Protein AF-A0A368YGD4-F1 (afdb_monomer)

Mean predicted aligned error: 17.07 Å

Secondary structure (DSSP, 8-state):
-----SSTTTSTTSSS--------------------------GGGG-SSHHHHHHHHHHTTSS-HHHHHHHHHHHTTTB-SSSSS-B-HHHHHHHHHHHHTTSS-HHHHHHHHHHHHHHHHTT--HHHHHHHHHT--S-TTHHHHHHHHHHHHHHHHTT-TTSHHHHHHHHHHHHHHHHHS---HHHHHHHHHHHHHHHHHHHHHHHHHHHHHTTSS-----------------------------------------

Sequence (258 aa):
MKKKLSFLLIIGLTIFLIAGGMVSAQSADEGLNEVITAEDGEESDRFENLTAYLDFLESEKELDSLDRIVLEKKLADYYGEDEEGGLEFTTITSVIDRYITDEIDLGQSFFILNNLNEAVLNGFNEKNMVDTLNNFHSDENSGQLFFQTALEMRKLSRVDKDAEFSEKFSNEISSLLEKNGKLEISELKKMASTYRKEARDKEREVNKINNNHGFEKNNNDNNGVKPNKGNNDKSNDKKNKDRGKSNHSSGKAKGKNK

pLDDT: mean 71.9, std 24.75, range [23.81, 98.25]

Radius of gyration: 31.96 Å; Cα contacts (8 Å, |Δi|>4): 167; chains: 1; bounding box: 91×100×60 Å

Structure (mmCIF, N/CA/C/O backbone):
data_AF-A0A368YGD4-F1
#
_entry.id   AF-A0A368YGD4-F1
#
loop_
_atom_site.group_PDB
_atom_site.id
_atom_site.type_symbol
_atom_site.label_atom_id
_atom_site.label_alt_id
_atom_site.label_comp_id
_atom_site.label_asym_id
_atom_site.label_entity_id
_atom_site.label_seq_id
_atom_site.pdbx_PDB_ins_code
_atom_site.Cartn_x
_atom_site.Cartn_y
_atom_site.Cartn_z
_atom_site.occupancy
_atom_site.B_iso_or_equiv
_atom_site.auth_seq_id
_atom_site.auth_comp_id
_atom_site.auth_asym_id
_atom_site.auth_atom_id
_atom_site.pdbx_PDB_model_num
ATOM 1 N N . MET A 1 1 ? -37.141 -3.806 23.440 1.00 35.28 1 MET A N 1
ATOM 2 C CA . MET A 1 1 ? -37.519 -2.382 23.571 1.00 35.28 1 MET A CA 1
ATOM 3 C C . MET A 1 1 ? -36.292 -1.537 23.263 1.00 35.28 1 MET A C 1
ATOM 5 O O . MET A 1 1 ? -35.277 -1.795 23.880 1.00 35.28 1 MET A O 1
ATOM 9 N N . LYS A 1 2 ? -36.413 -0.614 22.292 1.00 43.62 2 LYS A N 1
ATOM 10 C CA . LYS A 1 2 ? -35.788 0.728 22.196 1.00 43.62 2 LYS A CA 1
ATOM 11 C C . LYS A 1 2 ? -34.312 0.802 22.659 1.00 43.62 2 LYS A C 1
ATOM 13 O O . LYS A 1 2 ? -34.056 0.728 23.850 1.00 43.62 2 LYS A O 1
ATOM 18 N N . LYS A 1 3 ? -33.313 1.017 21.796 1.00 42.50 3 LYS A N 1
ATOM 19 C CA . LYS A 1 3 ? -33.088 2.256 21.028 1.00 42.50 3 LYS A CA 1
ATOM 20 C C . LYS A 1 3 ? -32.150 1.972 19.830 1.00 42.50 3 LYS A C 1
ATOM 22 O O . LYS A 1 3 ? -30.956 1.800 20.017 1.00 42.50 3 LYS A O 1
ATOM 27 N N . LYS A 1 4 ? -32.695 1.934 18.608 1.00 53.22 4 LYS A N 1
ATOM 28 C CA . LYS A 1 4 ? -31.956 2.072 17.334 1.00 53.22 4 LYS A CA 1
ATOM 29 C C . LYS A 1 4 ? -32.422 3.356 16.646 1.00 53.22 4 LYS A C 1
ATOM 31 O O . LYS A 1 4 ? -33.089 3.313 15.619 1.00 53.22 4 LYS A O 1
ATOM 36 N N . LEU A 1 5 ? -32.202 4.490 17.302 1.00 49.06 5 LEU A N 1
ATOM 37 C CA . LEU A 1 5 ? -32.662 5.790 16.820 1.00 49.06 5 LEU A CA 1
ATOM 38 C C . LEU A 1 5 ? -31.726 6.868 17.380 1.00 49.06 5 LEU A C 1
ATOM 40 O O . LEU A 1 5 ? -31.995 7.364 18.466 1.00 49.06 5 LEU A O 1
ATOM 44 N N . SER A 1 6 ? -30.602 7.155 16.706 1.00 51.69 6 SER A N 1
ATOM 45 C CA . SER A 1 6 ? -29.871 8.420 16.939 1.00 51.69 6 SER A CA 1
ATOM 46 C C . SER A 1 6 ? -28.748 8.795 15.955 1.00 51.69 6 SER A C 1
ATOM 48 O O . SER A 1 6 ? -28.104 9.799 16.211 1.00 51.69 6 SER A O 1
ATOM 50 N N . PHE A 1 7 ? -28.487 8.080 14.852 1.00 49.09 7 PHE A N 1
ATOM 51 C CA . PHE A 1 7 ? -27.479 8.555 13.873 1.00 49.09 7 PHE A CA 1
ATOM 52 C C . PHE A 1 7 ? -28.086 9.161 12.600 1.00 49.09 7 PHE A C 1
ATOM 54 O O . PHE A 1 7 ? -27.554 10.114 12.048 1.00 49.09 7 PHE A O 1
ATOM 61 N N . LEU A 1 8 ? -29.293 8.739 12.212 1.00 43.50 8 LEU A N 1
ATOM 62 C CA . LEU A 1 8 ? -30.014 9.321 11.069 1.00 43.50 8 LEU A CA 1
ATOM 63 C C . LEU A 1 8 ? -30.742 10.643 11.393 1.00 43.50 8 LEU A C 1
ATOM 65 O O . LEU A 1 8 ? -31.246 11.304 10.493 1.00 43.50 8 LEU A O 1
ATOM 69 N N . LEU A 1 9 ? -30.790 11.047 12.670 1.00 40.44 9 LEU A N 1
ATOM 70 C CA . LEU A 1 9 ? -31.450 12.284 13.114 1.00 40.44 9 LEU A CA 1
ATOM 71 C C . LEU A 1 9 ? -30.469 13.454 13.322 1.00 40.44 9 LEU A C 1
ATOM 73 O O . LEU A 1 9 ? -30.913 14.591 13.415 1.00 40.44 9 LEU A O 1
ATOM 77 N N . ILE A 1 10 ? -29.157 13.188 13.337 1.00 49.22 10 ILE A N 1
ATOM 78 C CA . ILE A 1 10 ? -28.111 14.226 13.404 1.00 49.22 10 ILE A CA 1
ATOM 79 C C . ILE A 1 10 ? -27.729 14.703 11.991 1.00 49.22 10 ILE A C 1
ATOM 81 O O . ILE A 1 10 ? -27.456 15.879 11.798 1.00 49.22 10 ILE A O 1
ATOM 85 N N . ILE A 1 11 ? -27.845 13.837 10.977 1.00 47.94 11 ILE A N 1
ATOM 86 C CA . ILE A 1 11 ? -27.627 14.198 9.561 1.00 47.94 11 ILE A CA 1
ATOM 87 C C . ILE A 1 11 ? -28.912 14.754 8.905 1.00 47.94 11 ILE A C 1
ATOM 89 O O . ILE A 1 11 ? -28.861 15.501 7.934 1.00 47.94 11 ILE A O 1
ATOM 93 N N . GLY A 1 12 ? -30.092 14.444 9.457 1.00 42.25 12 GLY A N 1
ATOM 94 C CA . GLY A 1 12 ? -31.389 14.890 8.926 1.00 42.25 12 GLY A CA 1
ATOM 95 C C . GLY A 1 12 ? -31.888 16.258 9.417 1.00 42.25 12 GLY A C 1
ATOM 96 O O . GLY A 1 12 ? -32.937 16.704 8.954 1.00 42.25 12 GLY A O 1
ATOM 97 N N . LEU A 1 13 ? -31.185 16.924 10.344 1.00 38.88 13 LEU A N 1
ATOM 98 C CA . LEU A 1 13 ? -31.609 18.201 10.948 1.00 38.88 13 LEU A CA 1
ATOM 99 C C . LEU A 1 13 ? -30.739 19.406 10.527 1.00 38.88 13 LEU A C 1
ATOM 101 O O . LEU A 1 13 ? -30.722 20.424 11.211 1.00 38.88 13 LEU A O 1
ATOM 105 N N . THR A 1 14 ? -30.043 19.308 9.392 1.00 44.78 14 THR A N 1
ATOM 106 C CA . THR A 1 14 ? -29.223 20.3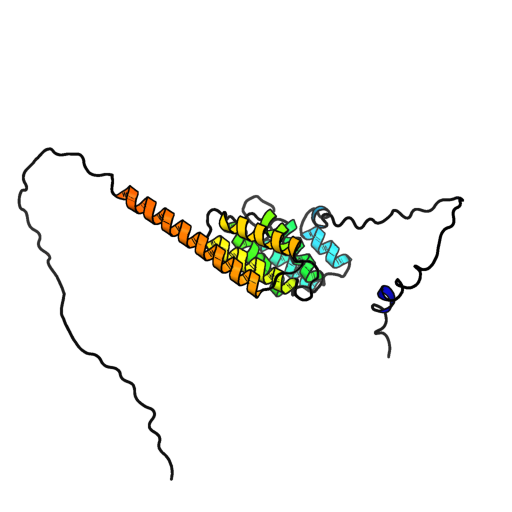84 8.794 1.00 44.78 14 THR A CA 1
ATOM 107 C C . THR A 1 14 ? -29.605 20.693 7.341 1.00 44.78 14 THR A C 1
ATOM 109 O O . THR A 1 14 ? -28.803 21.219 6.580 1.00 44.78 14 THR A O 1
ATOM 112 N N . ILE A 1 15 ? -30.855 20.423 6.934 1.00 46.66 15 ILE A N 1
ATOM 113 C CA . ILE A 1 15 ? -31.377 20.836 5.609 1.00 46.66 15 ILE A CA 1
ATOM 114 C C . ILE A 1 15 ? -32.729 21.559 5.727 1.00 46.66 15 ILE A C 1
ATOM 116 O O . ILE A 1 15 ? -33.602 21.447 4.874 1.00 46.66 15 ILE A O 1
ATOM 120 N N . PHE A 1 16 ? -32.935 22.336 6.789 1.00 39.91 16 PHE A N 1
ATOM 121 C CA . PHE A 1 16 ? -34.095 23.229 6.863 1.00 39.91 16 PHE A CA 1
ATOM 122 C C . PHE A 1 16 ? -33.715 24.563 7.500 1.00 39.91 16 PHE A C 1
ATOM 124 O O . PHE A 1 16 ? -33.994 24.780 8.670 1.00 39.91 16 PHE A O 1
ATOM 131 N N . LEU A 1 17 ? -33.047 25.427 6.723 1.00 39.28 17 LEU A N 1
ATOM 132 C CA . LEU A 1 17 ? -33.170 26.899 6.742 1.00 39.28 17 LEU A CA 1
ATOM 133 C C . LEU A 1 17 ? -32.075 27.546 5.875 1.00 39.28 17 LEU A C 1
ATOM 135 O O . LEU A 1 17 ? -31.167 28.199 6.371 1.00 39.28 17 LEU A O 1
ATOM 139 N N . ILE A 1 18 ? -32.187 27.414 4.552 1.00 43.38 18 ILE A N 1
ATOM 140 C CA . ILE A 1 18 ? -31.656 28.441 3.644 1.00 43.38 18 ILE A CA 1
ATOM 141 C C . ILE A 1 18 ? -32.793 28.830 2.702 1.00 43.38 18 ILE A C 1
ATOM 143 O O . ILE A 1 18 ? -32.891 28.387 1.562 1.00 43.38 18 ILE A O 1
ATOM 147 N N . ALA A 1 19 ? -33.708 29.635 3.235 1.00 36.88 19 ALA A N 1
ATOM 148 C CA . ALA A 1 19 ? -34.650 30.418 2.452 1.00 36.88 19 ALA A CA 1
ATOM 149 C C . ALA A 1 19 ? -34.811 31.788 3.127 1.00 36.88 19 ALA A C 1
ATOM 151 O O . ALA A 1 19 ? -35.329 31.870 4.236 1.00 36.88 19 ALA A O 1
ATOM 152 N N . GLY A 1 20 ? -34.375 32.840 2.425 1.00 31.72 20 GLY A N 1
ATOM 153 C CA . GLY A 1 20 ? -34.462 34.249 2.833 1.00 31.72 20 GLY A CA 1
ATOM 154 C C . GLY A 1 20 ? -33.334 34.629 3.792 1.00 31.72 20 GLY A C 1
ATOM 155 O O . GLY A 1 20 ? -33.160 34.009 4.823 1.00 31.72 20 GLY A O 1
ATOM 156 N N . GLY A 1 21 ? -32.474 35.597 3.510 1.00 31.02 21 GLY A N 1
ATOM 157 C CA . GLY A 1 21 ? -32.762 36.917 2.971 1.00 31.02 21 GLY A CA 1
ATOM 158 C C . GLY A 1 21 ? -32.044 37.906 3.896 1.00 31.02 21 GLY A C 1
ATOM 159 O O . GLY A 1 21 ? -31.979 37.684 5.098 1.00 31.02 21 GLY A O 1
ATOM 160 N N . MET A 1 22 ? -31.437 38.933 3.308 1.00 36.72 22 MET A N 1
ATOM 161 C CA . MET A 1 22 ? -30.714 40.033 3.958 1.00 36.72 22 MET A CA 1
ATOM 162 C C . MET A 1 22 ? -31.260 40.450 5.337 1.00 36.72 22 MET A C 1
ATOM 164 O O . MET A 1 22 ? -32.474 40.543 5.484 1.00 36.72 22 MET A O 1
ATOM 168 N N . VAL A 1 23 ? -30.374 40.836 6.270 1.00 34.53 23 VAL A N 1
ATOM 169 C CA . VAL A 1 23 ? -30.431 42.106 7.036 1.00 34.53 23 VAL A CA 1
ATOM 170 C C . VAL A 1 23 ? -29.268 42.194 8.042 1.00 34.53 23 VAL A C 1
ATOM 172 O O . VAL A 1 23 ? -28.941 41.246 8.747 1.00 34.53 23 VAL A O 1
ATOM 175 N N . SER A 1 24 ? -28.647 43.373 8.064 1.00 36.34 24 SER A N 1
ATOM 176 C CA . SER A 1 24 ? -27.582 43.855 8.947 1.00 36.34 24 SER A CA 1
ATOM 177 C C . SER A 1 24 ? -28.018 44.041 10.410 1.00 36.34 24 SER A C 1
ATOM 179 O O . SER A 1 24 ? -29.159 44.429 10.639 1.00 36.34 24 SER A O 1
ATOM 181 N N . ALA A 1 25 ? -27.073 43.932 11.359 1.00 34.69 25 ALA A N 1
ATOM 182 C CA . ALA A 1 25 ? -26.736 44.940 12.391 1.00 34.69 25 ALA A CA 1
ATOM 183 C C . ALA A 1 25 ? -26.266 44.345 13.741 1.00 34.69 25 ALA A C 1
ATOM 185 O O . ALA A 1 25 ? -26.841 43.407 14.277 1.00 34.69 25 ALA A O 1
ATOM 186 N N . GLN A 1 26 ? -25.203 44.982 14.246 1.00 31.45 26 GLN A N 1
ATOM 187 C CA . GLN A 1 26 ? -24.581 45.002 15.580 1.00 31.45 26 GLN A CA 1
ATOM 188 C C . GLN A 1 26 ? -25.426 44.537 16.786 1.00 31.45 26 GLN A C 1
ATOM 190 O O . GLN A 1 26 ? -26.516 45.057 16.986 1.00 31.45 26 GLN A O 1
ATOM 195 N N . SER A 1 27 ? -24.829 43.751 17.699 1.00 32.09 27 SER A N 1
ATOM 196 C CA . SER A 1 27 ? -24.248 44.268 18.962 1.00 32.09 27 SER A CA 1
ATOM 197 C C . SER A 1 27 ? -23.814 43.156 19.941 1.00 32.09 27 SER A C 1
ATOM 199 O O . SER A 1 27 ? -24.641 42.351 20.347 1.00 32.09 27 SER A O 1
ATOM 201 N N . ALA A 1 28 ? -22.546 43.244 20.363 1.00 29.70 28 ALA A N 1
ATOM 202 C CA . ALA A 1 28 ? -21.989 42.962 21.695 1.00 29.70 28 ALA A CA 1
ATOM 203 C C . ALA A 1 28 ? -22.110 41.556 22.340 1.00 29.70 28 ALA A C 1
ATOM 205 O O . ALA A 1 28 ? -23.133 41.196 22.910 1.00 29.70 28 ALA A O 1
ATOM 206 N N . ASP A 1 29 ? -20.940 40.912 22.406 1.00 27.11 29 ASP A N 1
ATOM 207 C CA . ASP A 1 29 ? -20.238 40.491 23.636 1.00 27.11 29 ASP A CA 1
ATOM 208 C C . ASP A 1 29 ? -20.037 38.983 23.874 1.00 27.11 29 ASP A C 1
ATOM 210 O O . ASP A 1 29 ? -20.814 38.130 23.460 1.00 27.11 29 ASP A O 1
ATOM 214 N N . GLU A 1 30 ? -18.887 38.728 24.484 1.00 31.34 30 GLU A N 1
ATOM 215 C CA . GLU A 1 30 ? -17.937 37.622 24.401 1.00 31.34 30 GLU A CA 1
ATOM 216 C C . GLU A 1 30 ? -18.424 36.184 24.657 1.00 31.34 30 GLU A C 1
ATOM 218 O O . GLU A 1 30 ? -19.168 35.878 25.587 1.00 31.34 30 GLU A O 1
ATOM 223 N N . GLY A 1 31 ? -17.842 35.260 23.889 1.00 23.81 31 GLY A N 1
ATOM 224 C CA . GLY A 1 31 ? -17.811 33.833 24.192 1.00 23.81 31 GLY A CA 1
ATOM 225 C C . GLY A 1 31 ? -17.194 33.060 23.035 1.00 23.81 31 GLY A C 1
ATOM 226 O O . GLY A 1 31 ? -17.823 32.930 21.991 1.00 23.81 31 GLY A O 1
ATOM 227 N N . LEU A 1 32 ? -15.952 32.599 23.214 1.00 32.75 32 LEU A N 1
ATOM 228 C CA . LEU A 1 32 ? -15.208 31.763 22.273 1.00 32.75 32 LEU A CA 1
ATOM 229 C C . LEU A 1 32 ? -16.109 30.734 21.572 1.00 32.75 32 LEU A C 1
ATOM 231 O O . LEU A 1 32 ? -16.664 29.848 22.213 1.00 32.75 32 LEU A O 1
ATOM 235 N N . ASN A 1 33 ? -16.165 30.810 20.249 1.00 25.44 33 ASN A N 1
ATOM 236 C CA . ASN A 1 33 ? -16.239 29.62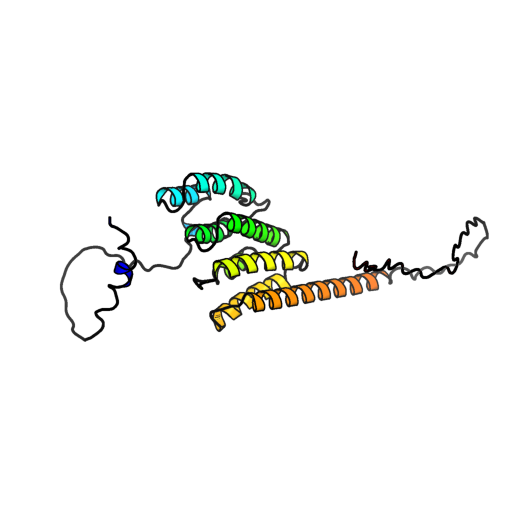8 19.406 1.00 25.44 33 ASN A CA 1
ATOM 237 C C . ASN A 1 33 ? -15.345 29.917 18.213 1.00 25.44 33 ASN A C 1
ATOM 239 O O . ASN A 1 33 ? -15.751 30.485 17.199 1.00 25.44 33 ASN A O 1
ATOM 243 N N . GLU A 1 34 ? -14.075 29.607 18.449 1.00 25.88 34 GLU A N 1
ATOM 244 C CA . GLU A 1 34 ? -13.096 29.324 17.424 1.00 25.88 34 GLU A CA 1
ATOM 245 C C . GLU A 1 34 ? -13.777 28.480 16.350 1.00 25.88 34 GLU A C 1
ATOM 247 O O . GLU A 1 34 ? -14.383 27.439 16.614 1.00 25.88 34 GLU A O 1
ATOM 252 N N . VAL A 1 35 ? -13.771 29.032 15.145 1.00 25.75 35 VAL A N 1
ATOM 253 C CA . VAL A 1 35 ? -14.113 28.321 13.930 1.00 25.75 35 VAL A CA 1
ATOM 254 C C . VAL A 1 35 ? -13.201 27.103 13.919 1.00 25.75 35 VAL A C 1
ATOM 256 O O . VAL A 1 35 ? -12.013 27.242 13.655 1.00 25.75 35 VAL A O 1
ATOM 259 N N . ILE A 1 36 ? -13.736 25.922 14.237 1.00 29.11 36 ILE A N 1
ATOM 260 C CA . ILE A 1 36 ? -13.096 24.664 13.864 1.00 29.11 36 ILE A CA 1
ATOM 261 C C . ILE A 1 36 ? -13.233 24.613 12.346 1.00 29.11 36 ILE A C 1
ATOM 263 O O . ILE A 1 36 ? -14.166 24.039 11.783 1.00 29.11 36 ILE A O 1
ATOM 267 N N . THR A 1 37 ? -12.336 25.323 11.672 1.00 26.11 37 THR A N 1
ATOM 268 C CA . THR A 1 37 ? -11.796 24.867 10.408 1.00 26.11 37 THR A CA 1
ATOM 269 C C . THR A 1 37 ? -11.311 23.459 10.698 1.00 26.11 37 THR A C 1
ATOM 271 O O . THR A 1 37 ? -10.318 23.272 11.392 1.00 26.11 37 THR A O 1
ATOM 274 N N . ALA A 1 38 ? -12.078 22.471 10.240 1.00 33.47 38 ALA A N 1
ATOM 275 C CA . ALA A 1 38 ? -11.523 21.174 9.918 1.00 33.47 38 ALA A CA 1
ATOM 276 C C . ALA A 1 38 ? -10.471 21.446 8.836 1.00 33.47 38 ALA A C 1
ATOM 278 O O . ALA A 1 38 ? -10.784 21.520 7.647 1.00 33.47 38 ALA A O 1
ATOM 279 N N . GLU A 1 39 ? -9.260 21.779 9.278 1.00 29.20 39 GLU A N 1
ATOM 280 C CA . GLU A 1 39 ? -8.077 21.655 8.453 1.00 29.20 39 GLU A CA 1
ATOM 281 C C . GLU A 1 39 ? -7.881 20.156 8.256 1.00 29.20 39 GLU A C 1
ATOM 283 O O . GLU A 1 39 ? -7.540 19.422 9.177 1.00 29.20 39 GLU A O 1
ATOM 288 N N . ASP A 1 40 ? -8.192 19.727 7.038 1.00 37.22 40 ASP A N 1
ATOM 289 C CA . ASP A 1 40 ? -7.823 18.462 6.404 1.00 37.22 40 ASP A CA 1
ATOM 290 C C . ASP A 1 40 ? -6.277 18.378 6.306 1.00 37.22 40 ASP A C 1
ATOM 292 O O . ASP A 1 40 ? -5.691 18.429 5.225 1.00 37.22 40 ASP A O 1
ATOM 296 N N . GLY A 1 41 ? -5.595 18.367 7.457 1.00 35.22 41 GLY A N 1
ATOM 297 C CA . GLY A 1 41 ? -4.144 18.493 7.576 1.00 35.22 41 GLY A CA 1
ATOM 298 C C . GLY A 1 41 ? -3.573 17.651 8.716 1.00 35.22 41 GLY A C 1
ATOM 299 O O . GLY A 1 41 ? -3.712 18.002 9.882 1.00 35.22 41 GLY A O 1
ATOM 300 N N . GLU A 1 42 ? -2.915 16.556 8.327 1.00 45.69 42 GLU A N 1
ATOM 301 C CA . GLU A 1 42 ? -1.880 15.807 9.061 1.00 45.69 42 GLU A CA 1
ATOM 302 C C . GLU A 1 42 ? -2.218 15.378 10.503 1.00 45.69 42 GLU A C 1
ATOM 304 O O . GLU A 1 42 ? -1.584 15.771 11.478 1.00 45.69 42 GLU A O 1
ATOM 309 N N . GLU A 1 43 ? -3.170 14.451 10.641 1.00 51.03 43 GLU A N 1
ATOM 310 C CA . GLU A 1 43 ? -3.426 13.738 11.905 1.00 51.03 43 GLU A CA 1
ATOM 311 C C . GLU A 1 43 ? -2.201 12.918 12.384 1.00 51.03 43 GLU A C 1
ATOM 313 O O . GLU A 1 43 ? -2.042 12.667 13.581 1.00 51.03 43 GLU A O 1
ATOM 318 N N . SER A 1 44 ? -1.274 12.586 11.471 1.00 51.91 44 SER A N 1
ATOM 319 C CA . SER A 1 44 ? 0.001 11.920 11.772 1.00 51.91 44 SER A CA 1
ATOM 320 C C . SER A 1 44 ? 0.977 12.773 12.580 1.00 51.91 44 SER A C 1
ATOM 322 O O . SER A 1 44 ? 1.755 12.226 13.354 1.00 51.91 44 SER A O 1
ATOM 324 N N . ASP A 1 45 ? 0.933 14.098 12.456 1.00 59.22 45 ASP A N 1
ATOM 325 C CA . ASP A 1 45 ? 1.905 14.989 13.107 1.00 59.22 45 ASP A CA 1
ATOM 326 C C . ASP A 1 45 ? 1.567 15.240 14.583 1.00 59.22 45 ASP A C 1
ATOM 328 O O . ASP A 1 45 ? 2.349 15.816 15.345 1.00 59.22 45 ASP A O 1
ATOM 332 N N . ARG A 1 46 ? 0.390 14.776 15.016 1.00 69.25 46 ARG A N 1
ATOM 333 C CA . ARG A 1 46 ? -0.108 14.922 16.384 1.00 69.25 46 ARG A CA 1
ATOM 334 C C . ARG A 1 46 ? 0.539 13.945 17.370 1.00 69.25 46 ARG A C 1
ATOM 336 O O . ARG A 1 46 ? 0.486 14.194 18.577 1.00 69.25 46 ARG A O 1
ATOM 343 N N . PHE A 1 47 ? 1.129 12.849 16.893 1.00 81.44 47 PHE A N 1
ATOM 344 C CA . PHE A 1 47 ? 1.650 11.777 17.742 1.00 81.44 47 PHE A CA 1
ATOM 345 C C . PHE A 1 47 ? 3.149 11.573 17.533 1.00 81.44 47 PHE A C 1
ATOM 347 O O . PHE A 1 47 ? 3.625 11.457 16.413 1.00 81.44 47 PHE A O 1
ATOM 354 N N . GLU A 1 48 ? 3.895 11.491 18.637 1.00 76.19 48 GLU A N 1
ATOM 355 C CA . GLU A 1 48 ? 5.356 11.329 18.602 1.00 76.19 48 GLU A CA 1
ATOM 356 C C . GLU A 1 48 ? 5.795 9.921 18.174 1.00 7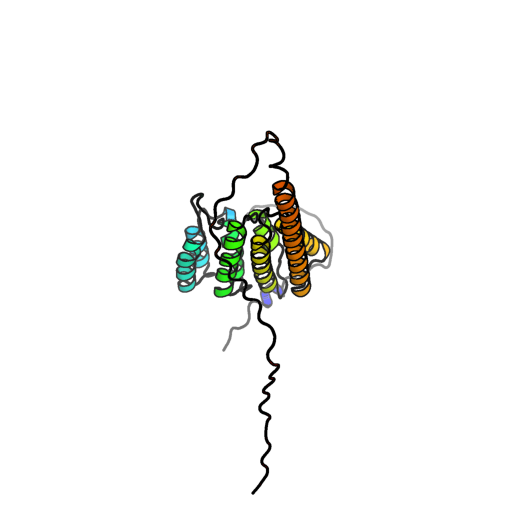6.19 48 GLU A C 1
ATOM 358 O O . GLU A 1 48 ? 6.917 9.740 17.711 1.00 76.19 48 GLU A O 1
ATOM 363 N N . ASN A 1 49 ? 4.947 8.911 18.388 1.00 83.56 49 ASN A N 1
ATOM 364 C CA . ASN A 1 49 ? 5.234 7.515 18.071 1.00 83.56 49 ASN A CA 1
ATOM 365 C C . ASN A 1 49 ? 3.949 6.676 18.017 1.00 83.56 49 ASN A C 1
ATOM 367 O O . ASN A 1 49 ? 2.867 7.101 18.439 1.00 83.56 49 ASN A O 1
ATOM 371 N N . LEU A 1 50 ? 4.107 5.433 17.561 1.00 86.19 50 LEU A N 1
ATOM 372 C CA . LEU A 1 50 ? 3.026 4.465 17.433 1.00 86.19 50 LEU A CA 1
ATOM 373 C C . LEU A 1 50 ? 2.292 4.172 18.747 1.00 86.19 50 LEU A C 1
ATOM 375 O O . LEU A 1 50 ? 1.068 4.057 18.745 1.00 86.19 50 LEU A O 1
ATOM 379 N N . THR A 1 51 ? 3.007 4.066 19.866 1.00 88.12 51 THR A N 1
ATOM 380 C CA . THR A 1 51 ? 2.391 3.777 21.168 1.00 88.12 51 THR A CA 1
ATOM 381 C C . THR A 1 51 ? 1.429 4.890 21.576 1.00 88.12 51 THR A C 1
ATOM 383 O O . THR A 1 51 ? 0.296 4.604 21.956 1.00 88.12 51 THR A O 1
ATOM 386 N N . ALA A 1 52 ? 1.841 6.153 21.432 1.00 89.62 52 ALA A N 1
ATOM 387 C CA . ALA A 1 52 ? 1.004 7.309 21.753 1.00 89.62 52 ALA A CA 1
ATOM 388 C C . ALA A 1 52 ? -0.272 7.363 20.895 1.00 89.62 52 ALA A C 1
ATOM 390 O O . ALA A 1 52 ? -1.346 7.682 21.404 1.00 89.62 52 ALA A O 1
ATOM 391 N N . TYR A 1 53 ? -0.164 7.010 19.614 1.00 91.00 53 TYR A N 1
ATOM 392 C CA . TYR A 1 53 ? -1.306 6.932 18.704 1.00 91.00 53 TYR A CA 1
ATOM 393 C C . TYR A 1 53 ? -2.273 5.797 19.072 1.00 91.00 53 TYR A C 1
ATOM 395 O O . TYR A 1 53 ? -3.476 6.025 19.180 1.00 91.00 53 TYR A O 1
ATOM 403 N N . LEU A 1 54 ? -1.771 4.591 19.360 1.00 91.88 54 LEU A N 1
ATOM 404 C CA . LEU A 1 54 ? -2.627 3.473 19.778 1.00 91.88 54 LEU A CA 1
ATOM 405 C C . LEU A 1 54 ? -3.307 3.727 21.135 1.00 91.88 54 LEU A C 1
ATOM 407 O O . LEU A 1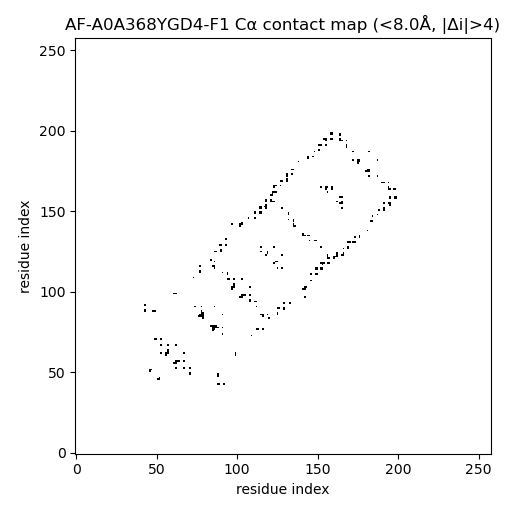 54 ? -4.463 3.346 21.319 1.00 91.88 54 LEU A O 1
ATOM 411 N N . ASP A 1 55 ? -2.618 4.384 22.073 1.00 91.69 55 ASP A N 1
ATOM 412 C CA . ASP A 1 55 ? -3.192 4.785 23.364 1.00 91.69 55 ASP A CA 1
ATOM 413 C C . ASP A 1 55 ? -4.319 5.814 23.182 1.00 91.69 55 ASP A C 1
ATOM 415 O O . ASP A 1 55 ? -5.359 5.724 23.840 1.00 91.69 55 ASP A O 1
ATOM 419 N N . PHE A 1 56 ? -4.138 6.770 22.265 1.00 92.00 56 PHE A N 1
ATOM 420 C CA . PHE A 1 56 ? -5.179 7.727 21.896 1.00 92.00 56 PHE A CA 1
ATOM 421 C C . PHE A 1 56 ? -6.425 7.020 21.348 1.00 92.00 56 PHE A C 1
ATOM 423 O O . PHE A 1 56 ? -7.514 7.235 21.888 1.00 92.00 56 PHE A O 1
ATOM 430 N N . LEU A 1 57 ? -6.264 6.122 20.371 1.00 91.75 57 LEU A N 1
ATOM 431 C CA . LEU A 1 57 ? -7.383 5.384 19.775 1.00 91.75 57 LEU A CA 1
ATOM 432 C C . LEU A 1 57 ? -8.138 4.522 20.804 1.00 91.75 57 LEU A C 1
ATOM 434 O O . LEU A 1 57 ? -9.371 4.452 20.784 1.00 91.75 57 LEU A O 1
ATOM 438 N N . GLU A 1 58 ? -7.424 3.885 21.740 1.00 90.75 58 GLU A N 1
ATOM 439 C CA . GLU A 1 58 ? -8.059 3.136 22.834 1.00 90.75 58 GLU A CA 1
ATOM 440 C C . GLU A 1 58 ? -8.835 4.074 23.779 1.00 90.75 58 GLU A C 1
ATOM 442 O O . GLU A 1 58 ? -9.949 3.753 24.208 1.00 90.75 58 GLU A O 1
ATOM 447 N N . SER A 1 59 ? -8.282 5.252 24.093 1.00 91.12 59 SER A N 1
ATOM 448 C CA . SER A 1 59 ? -8.906 6.224 25.001 1.00 91.12 59 SER A CA 1
ATOM 449 C C . SER A 1 59 ? -10.209 6.819 24.455 1.00 91.12 59 SER A C 1
ATOM 451 O O . SER A 1 59 ? -11.174 6.977 25.212 1.00 91.12 59 SER A O 1
ATOM 453 N N . GLU A 1 60 ? -10.272 7.051 23.142 1.00 90.75 60 GLU A N 1
ATOM 454 C CA . GLU A 1 60 ? -11.474 7.508 22.436 1.00 90.75 60 GLU A CA 1
ATOM 455 C C . GLU A 1 60 ? -12.481 6.368 22.186 1.00 90.75 60 GLU A C 1
ATOM 457 O O . GLU A 1 60 ? -13.617 6.607 21.774 1.00 90.75 60 GLU A O 1
ATOM 462 N N . LYS A 1 61 ? -12.128 5.122 22.548 1.00 82.25 61 LYS A N 1
ATOM 463 C CA . LYS A 1 61 ? -12.924 3.897 22.332 1.00 82.25 61 LYS A CA 1
ATOM 464 C C . LYS A 1 61 ? -13.174 3.585 20.856 1.00 82.25 61 LYS A C 1
ATOM 466 O O . LYS A 1 61 ? -14.173 2.941 20.527 1.00 82.25 61 LYS A O 1
ATOM 471 N N . GLU A 1 62 ? -12.268 4.030 20.000 1.00 87.12 62 GLU A N 1
ATOM 472 C CA . GLU A 1 62 ? -12.258 3.735 18.568 1.00 87.12 62 GLU A CA 1
ATOM 473 C C . GLU A 1 62 ? -11.497 2.437 18.273 1.00 87.12 62 GLU A C 1
ATOM 475 O O . GLU A 1 62 ? -11.773 1.763 17.287 1.00 87.12 62 GLU A O 1
ATOM 480 N N . LEU A 1 63 ? -10.607 2.036 19.186 1.00 91.00 63 LEU A N 1
ATOM 481 C CA . LEU A 1 63 ? -9.863 0.784 19.146 1.00 91.00 63 LEU A CA 1
ATOM 482 C C . LEU A 1 63 ? -10.155 -0.053 20.394 1.00 91.00 63 LEU A C 1
ATOM 484 O O . LEU A 1 63 ? -10.036 0.429 21.523 1.00 91.00 63 LEU A O 1
ATOM 488 N N . ASP A 1 64 ? -10.532 -1.319 20.220 1.00 90.88 64 ASP A N 1
ATOM 489 C CA . ASP A 1 64 ? -10.710 -2.213 21.362 1.00 90.88 64 ASP A CA 1
ATOM 490 C C . ASP A 1 64 ? -9.365 -2.709 21.921 1.00 90.88 64 ASP A C 1
ATOM 492 O O . ASP A 1 64 ? -8.364 -2.806 21.214 1.00 90.88 64 ASP A O 1
ATOM 496 N N . SER A 1 65 ? -9.333 -3.053 23.213 1.00 90.94 65 SER A N 1
ATOM 497 C CA . SER A 1 65 ? -8.088 -3.438 23.890 1.00 90.94 65 SER A CA 1
ATOM 498 C C . SER A 1 65 ? -7.426 -4.699 23.316 1.00 90.94 65 SER A C 1
ATOM 500 O O . SER A 1 65 ? -6.214 -4.864 23.462 1.00 90.94 65 SER A O 1
ATOM 502 N N . LEU A 1 66 ? -8.182 -5.623 22.707 1.00 91.94 66 LEU A N 1
ATOM 503 C CA . LEU A 1 66 ? -7.593 -6.807 22.078 1.00 91.94 66 LEU A CA 1
ATOM 504 C C . LEU A 1 66 ? -6.935 -6.416 20.755 1.00 91.94 66 LEU A C 1
ATOM 506 O O . LEU A 1 66 ? -5.778 -6.781 20.531 1.00 91.94 66 LEU A O 1
ATOM 510 N N . ASP A 1 67 ? -7.642 -5.657 19.925 1.00 92.44 67 ASP A N 1
ATOM 511 C CA . ASP A 1 67 ? -7.136 -5.177 18.645 1.00 92.44 67 ASP A CA 1
ATOM 512 C C . ASP A 1 67 ? -5.944 -4.233 18.853 1.00 92.44 67 ASP A C 1
ATOM 514 O O . ASP A 1 67 ? -4.949 -4.369 18.142 1.00 92.44 67 ASP A O 1
ATOM 518 N N . ARG A 1 68 ? -5.929 -3.420 19.919 1.00 92.50 68 ARG A N 1
ATOM 519 C CA . ARG A 1 68 ? -4.738 -2.674 20.363 1.00 92.50 68 ARG A CA 1
ATOM 520 C C . ARG A 1 68 ? -3.526 -3.576 20.571 1.00 92.50 68 ARG A C 1
ATOM 522 O O . ARG A 1 68 ? -2.481 -3.328 19.978 1.00 92.50 68 ARG A O 1
ATOM 529 N N . ILE A 1 69 ? -3.647 -4.621 21.393 1.00 92.06 69 ILE A N 1
ATOM 530 C CA . ILE A 1 69 ? -2.528 -5.537 21.687 1.00 92.06 69 ILE A CA 1
ATOM 531 C C . ILE A 1 69 ? -2.034 -6.219 20.402 1.00 92.06 69 ILE A C 1
ATOM 533 O O . ILE A 1 69 ? -0.833 -6.448 20.224 1.00 92.06 69 ILE A O 1
ATOM 537 N N . VAL A 1 70 ? -2.957 -6.579 19.506 1.00 92.69 70 VAL A N 1
ATOM 538 C CA . VAL A 1 70 ? -2.620 -7.199 18.220 1.00 92.69 70 VAL A CA 1
ATOM 539 C C . VAL A 1 70 ? -1.885 -6.209 17.318 1.00 92.69 70 VAL A C 1
ATOM 541 O O . VAL A 1 70 ? -0.852 -6.584 16.756 1.00 92.69 70 VAL A O 1
ATOM 544 N N . LEU A 1 71 ? -2.378 -4.974 17.204 1.00 93.75 71 LEU A N 1
ATOM 545 C CA . LEU A 1 71 ? -1.756 -3.898 16.436 1.00 93.75 71 LEU A CA 1
ATOM 546 C C . LEU A 1 71 ? -0.365 -3.577 16.969 1.00 93.75 71 LEU A C 1
ATOM 548 O O . LEU A 1 71 ? 0.587 -3.684 16.210 1.00 93.75 71 LEU A O 1
ATOM 552 N N . GLU A 1 72 ? -0.214 -3.295 18.261 1.00 90.62 72 GLU A N 1
ATOM 553 C CA . GLU A 1 72 ? 1.076 -2.978 18.887 1.00 90.62 72 GLU A CA 1
ATOM 554 C C . GLU A 1 72 ? 2.134 -4.042 18.561 1.00 90.62 72 GLU A C 1
ATOM 556 O O . GLU A 1 72 ? 3.225 -3.741 18.073 1.00 90.62 72 GLU A O 1
ATOM 561 N N . LYS A 1 73 ? 1.779 -5.320 18.728 1.00 89.81 73 LYS A N 1
ATOM 562 C CA . LYS A 1 73 ? 2.690 -6.431 18.444 1.00 89.81 73 LYS A CA 1
ATOM 563 C C . LYS A 1 73 ? 3.033 -6.568 16.961 1.00 89.81 73 LYS A C 1
ATOM 565 O O . LYS A 1 73 ? 4.150 -6.959 16.638 1.00 89.81 73 LYS A O 1
ATOM 570 N N . LYS A 1 74 ? 2.062 -6.367 16.068 1.00 90.81 74 LYS A N 1
ATOM 571 C CA . LYS A 1 74 ? 2.236 -6.578 14.623 1.00 90.81 74 LYS A CA 1
ATOM 572 C C . LYS A 1 74 ? 2.906 -5.403 13.936 1.00 90.81 74 LYS A C 1
ATOM 574 O O . LYS A 1 74 ? 3.682 -5.608 13.014 1.00 90.81 74 LYS A O 1
ATOM 579 N N . LEU A 1 75 ? 2.595 -4.191 14.367 1.00 90.94 75 LEU A N 1
ATOM 580 C CA . LEU A 1 75 ? 3.143 -2.969 13.805 1.00 90.94 75 LEU A CA 1
ATOM 581 C C . LEU A 1 75 ? 4.612 -2.783 14.174 1.00 90.94 75 LEU A C 1
ATOM 583 O O . LEU A 1 75 ? 5.347 -2.239 13.362 1.00 90.94 75 LEU A O 1
ATOM 587 N N . ALA A 1 76 ? 5.070 -3.345 15.295 1.00 84.94 76 ALA A N 1
ATOM 588 C CA . ALA A 1 76 ? 6.495 -3.442 15.610 1.00 84.94 76 ALA A CA 1
ATOM 589 C C . ALA A 1 76 ? 7.322 -4.185 14.534 1.00 84.94 76 ALA A C 1
ATOM 591 O O . ALA A 1 76 ? 8.520 -3.953 14.434 1.00 84.94 76 ALA A O 1
ATOM 592 N N . ASP A 1 77 ? 6.706 -5.055 13.716 1.00 85.19 77 ASP A N 1
ATOM 593 C CA . ASP A 1 77 ? 7.392 -5.725 12.596 1.00 85.19 77 ASP A CA 1
ATOM 594 C C . ASP A 1 77 ? 7.575 -4.800 11.371 1.00 85.19 77 ASP A C 1
ATOM 596 O O . ASP A 1 77 ? 8.341 -5.122 10.461 1.00 85.19 77 ASP A O 1
ATOM 600 N N . TYR A 1 78 ? 6.825 -3.695 11.306 1.00 85.75 78 TYR A N 1
ATOM 601 C CA . TYR A 1 78 ? 6.813 -2.762 10.176 1.00 85.75 78 TYR A CA 1
ATOM 602 C C . TYR A 1 78 ? 7.418 -1.408 10.526 1.00 85.75 78 TYR A C 1
ATOM 604 O O . TYR A 1 78 ? 7.993 -0.777 9.652 1.00 85.75 78 TYR A O 1
ATOM 612 N N . TYR A 1 79 ? 7.267 -0.955 11.764 1.00 82.44 79 TYR A N 1
ATOM 613 C CA . TYR A 1 79 ? 7.697 0.360 12.208 1.00 82.44 79 TYR A CA 1
ATOM 614 C C . TYR A 1 79 ? 9.206 0.371 12.469 1.00 82.44 79 TYR A C 1
ATOM 616 O O . TYR A 1 79 ? 9.687 -0.328 13.361 1.00 82.44 79 TYR A O 1
ATOM 624 N N . GLY A 1 80 ? 9.945 1.149 11.676 1.00 69.56 80 GLY A N 1
ATOM 625 C CA . GLY A 1 80 ? 11.382 1.359 11.851 1.00 69.56 80 GLY A CA 1
ATOM 626 C C . GLY A 1 80 ? 11.650 2.756 12.401 1.00 69.56 80 GLY A C 1
ATOM 627 O O . GLY A 1 80 ? 11.592 3.720 11.647 1.00 69.56 80 GLY A O 1
ATOM 628 N N . GLU A 1 81 ? 11.929 2.878 13.705 1.00 60.38 81 GLU A N 1
ATOM 629 C CA . GLU A 1 81 ? 12.372 4.154 14.307 1.00 60.38 81 GLU A CA 1
ATOM 630 C C . GLU A 1 81 ? 13.814 4.512 13.918 1.00 60.38 81 GLU A C 1
ATOM 632 O O . GLU A 1 81 ? 14.187 5.683 13.901 1.00 60.38 81 GLU A O 1
ATOM 637 N N . ASP A 1 82 ? 14.606 3.502 13.562 1.00 53.06 82 ASP A N 1
ATOM 638 C CA . ASP A 1 82 ? 16.001 3.635 13.172 1.00 53.06 82 ASP A CA 1
ATOM 639 C C . ASP A 1 82 ? 16.134 3.326 11.674 1.00 53.06 82 ASP A C 1
ATOM 641 O O . ASP A 1 82 ? 15.456 2.437 11.165 1.00 53.06 82 ASP A O 1
ATOM 645 N N . GLU A 1 83 ? 17.024 4.037 10.974 1.00 52.66 83 GLU A N 1
ATOM 646 C CA . GLU A 1 83 ? 17.267 4.062 9.512 1.00 52.66 83 GLU A CA 1
ATOM 647 C C . GLU A 1 83 ? 17.496 2.690 8.810 1.00 52.66 83 GLU A C 1
ATOM 649 O O . GLU A 1 83 ? 17.807 2.634 7.619 1.00 52.66 83 GLU A O 1
ATOM 654 N N . GLU A 1 84 ? 17.341 1.567 9.511 1.00 56.12 84 GLU A N 1
ATOM 655 C CA . GLU A 1 84 ? 17.449 0.194 9.018 1.00 56.12 84 GLU A CA 1
ATOM 656 C C . GLU A 1 84 ? 16.083 -0.428 8.678 1.00 56.12 84 GLU A C 1
ATOM 658 O O . GLU A 1 84 ? 15.766 -1.553 9.058 1.00 56.12 84 GLU A O 1
ATOM 663 N N . GLY A 1 85 ? 15.310 0.278 7.856 1.00 62.84 85 GLY A N 1
ATOM 664 C CA . GLY A 1 85 ? 14.179 -0.293 7.131 1.00 62.84 85 GLY A CA 1
ATOM 665 C C . GLY A 1 85 ? 12.890 -0.454 7.939 1.00 62.84 85 GLY A C 1
ATOM 666 O O . GLY A 1 85 ? 12.873 -0.674 9.145 1.00 62.84 85 GLY A O 1
ATOM 667 N N . GLY A 1 86 ? 11.779 -0.346 7.220 1.00 81.31 86 GLY A N 1
ATOM 668 C CA . GLY A 1 86 ? 10.439 -0.303 7.781 1.00 81.31 86 GLY A CA 1
ATOM 669 C C . GLY A 1 86 ? 9.586 0.695 7.013 1.00 81.31 86 GLY A C 1
ATOM 670 O O . GLY A 1 86 ? 10.031 1.258 6.014 1.00 81.31 86 GLY A O 1
ATOM 671 N N . LEU A 1 87 ? 8.358 0.870 7.478 1.00 90.25 87 LEU A N 1
ATOM 672 C CA . LEU A 1 87 ? 7.443 1.908 7.040 1.00 90.25 87 LEU A CA 1
ATOM 673 C C . LEU A 1 87 ? 7.525 3.096 7.997 1.00 90.25 87 LEU A C 1
ATOM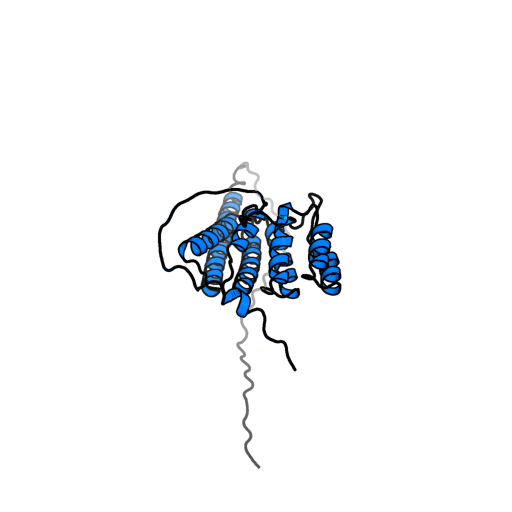 675 O O . LEU A 1 87 ? 7.612 2.921 9.218 1.00 90.25 87 LEU A O 1
ATOM 679 N N . GLU A 1 88 ? 7.438 4.288 7.428 1.00 89.50 88 GLU A N 1
ATOM 680 C CA . GLU A 1 88 ? 7.246 5.537 8.145 1.00 89.50 88 GLU A CA 1
ATOM 681 C C . GLU A 1 88 ? 5.938 5.508 8.944 1.00 89.50 88 GLU A C 1
ATOM 683 O O . GLU A 1 88 ? 4.955 4.840 8.597 1.00 89.50 88 GLU A O 1
ATOM 688 N N . PHE A 1 89 ? 5.919 6.281 10.031 1.00 87.12 89 PHE A N 1
ATOM 689 C CA . PHE A 1 89 ? 4.758 6.399 10.907 1.00 87.12 89 PHE A CA 1
ATOM 690 C C . PHE A 1 89 ? 3.486 6.791 10.136 1.00 87.12 89 PHE A C 1
ATOM 692 O O . PHE A 1 89 ? 2.443 6.164 10.307 1.00 87.12 89 PHE A O 1
ATOM 699 N N . THR A 1 90 ? 3.609 7.753 9.219 1.00 87.06 90 THR A N 1
ATOM 700 C CA . THR A 1 90 ? 2.539 8.268 8.346 1.00 87.06 90 THR A CA 1
ATOM 701 C C . THR A 1 90 ? 1.908 7.180 7.472 1.00 87.06 90 THR A C 1
ATOM 703 O O . THR A 1 90 ? 0.690 7.142 7.282 1.00 87.06 90 THR A O 1
ATOM 706 N N . THR A 1 91 ? 2.718 6.250 6.960 1.00 91.06 91 THR A N 1
ATOM 707 C CA . THR A 1 91 ? 2.237 5.103 6.186 1.00 91.06 91 THR A CA 1
ATOM 708 C C . THR A 1 91 ? 1.438 4.153 7.058 1.00 91.06 91 THR A C 1
ATOM 710 O O . THR A 1 91 ? 0.403 3.637 6.633 1.00 91.06 91 THR A O 1
ATOM 713 N N . ILE A 1 92 ? 1.919 3.899 8.275 1.00 92.44 92 ILE A N 1
ATOM 714 C CA . ILE A 1 92 ? 1.245 3.004 9.210 1.00 92.44 92 ILE A CA 1
ATOM 715 C C . ILE A 1 92 ? -0.106 3.590 9.611 1.00 92.44 92 ILE A C 1
ATOM 717 O O . ILE A 1 92 ? -1.114 2.893 9.470 1.00 92.44 92 ILE A O 1
ATOM 721 N N . THR A 1 93 ? -0.153 4.852 10.043 1.00 90.38 93 THR A N 1
ATOM 722 C CA . THR A 1 93 ? -1.404 5.498 10.469 1.00 90.38 93 THR A CA 1
ATOM 723 C C . THR A 1 93 ? -2.419 5.553 9.333 1.00 90.38 93 THR A C 1
ATOM 725 O O . THR A 1 93 ? -3.536 5.100 9.537 1.00 90.38 93 THR A O 1
ATOM 728 N N . SER A 1 94 ? -2.016 5.898 8.102 1.00 90.06 94 SER A N 1
ATOM 729 C CA . SER A 1 94 ? -2.903 5.881 6.919 1.00 90.06 94 SER A CA 1
ATOM 730 C C . SER A 1 94 ? -3.644 4.546 6.722 1.00 90.06 94 SER A C 1
ATOM 732 O O . SER A 1 94 ? -4.805 4.516 6.301 1.00 90.06 94 SER A O 1
ATOM 734 N N . VAL A 1 95 ? -3.000 3.414 7.034 1.00 93.69 95 VAL A N 1
ATOM 735 C CA . VAL A 1 95 ? -3.651 2.097 6.964 1.00 93.69 95 VAL A CA 1
ATOM 736 C C . VAL A 1 95 ? -4.514 1.828 8.198 1.00 93.69 95 VAL A C 1
ATOM 738 O O . VAL A 1 95 ? -5.593 1.251 8.062 1.00 93.69 95 VAL A O 1
ATOM 741 N N . ILE A 1 96 ? -4.053 2.202 9.393 1.00 93.44 96 ILE A N 1
ATOM 742 C CA . ILE A 1 96 ? -4.800 1.968 10.634 1.00 93.44 96 ILE A CA 1
ATOM 743 C C . ILE A 1 96 ? -6.064 2.821 10.694 1.00 93.44 96 ILE A C 1
ATOM 745 O O . ILE A 1 96 ? -7.116 2.265 10.996 1.00 93.44 96 ILE A O 1
ATOM 749 N N . ASP A 1 97 ? -6.006 4.090 10.298 1.00 90.81 97 ASP A N 1
ATOM 750 C CA . ASP A 1 97 ? -7.159 4.995 10.243 1.00 90.81 97 ASP A CA 1
ATOM 751 C C . ASP A 1 97 ? -8.295 4.388 9.410 1.00 90.81 97 ASP A C 1
ATOM 753 O O . ASP A 1 97 ? -9.453 4.402 9.817 1.00 90.81 97 ASP A O 1
ATOM 757 N N . ARG A 1 98 ? -7.971 3.733 8.287 1.00 91.31 98 ARG A N 1
ATOM 758 C CA . ARG A 1 98 ? -8.968 3.035 7.453 1.00 91.31 98 ARG A CA 1
ATOM 759 C C . ARG A 1 98 ? -9.573 1.799 8.106 1.00 91.31 98 ARG A C 1
ATOM 761 O O . ARG A 1 98 ? -10.685 1.405 7.761 1.00 91.31 98 ARG A O 1
ATOM 768 N N . TYR A 1 99 ? -8.839 1.140 8.993 1.00 92.69 99 TYR A N 1
ATOM 769 C CA . TYR A 1 99 ? -9.403 0.059 9.792 1.00 92.69 99 TYR A CA 1
ATOM 770 C C . TYR A 1 99 ? -10.318 0.607 10.890 1.00 92.69 99 TYR A C 1
ATOM 772 O O . TYR A 1 99 ? -11.412 0.081 11.070 1.00 92.69 99 TYR A O 1
ATOM 780 N N . ILE A 1 100 ? -9.922 1.698 11.551 1.00 91.94 100 ILE A N 1
ATOM 781 C CA . ILE A 1 100 ? -10.745 2.373 12.562 1.00 91.94 100 ILE A CA 1
ATOM 782 C C . ILE A 1 100 ? -12.069 2.873 11.967 1.00 91.94 100 ILE A C 1
ATOM 784 O O . ILE A 1 100 ? -13.113 2.788 12.611 1.00 91.94 100 ILE A O 1
ATOM 788 N N . THR A 1 101 ? -12.062 3.330 10.713 1.00 89.62 101 THR A N 1
ATOM 789 C CA . THR A 1 101 ? -13.272 3.774 10.004 1.00 89.62 101 THR A CA 1
ATOM 790 C C . THR A 1 101 ? -14.076 2.645 9.344 1.00 89.62 101 THR A C 1
ATOM 792 O O . THR A 1 101 ? -14.997 2.928 8.574 1.00 89.62 101 THR A O 1
ATOM 795 N N . ASP A 1 102 ? -13.771 1.374 9.639 1.00 89.44 102 ASP A N 1
ATOM 796 C CA . ASP A 1 102 ? -14.406 0.179 9.059 1.00 89.44 102 ASP A CA 1
ATOM 797 C C . ASP A 1 102 ? -14.320 0.095 7.512 1.00 89.44 102 ASP A C 1
ATOM 799 O O . ASP A 1 102 ? -15.058 -0.668 6.877 1.00 89.44 102 ASP A O 1
ATOM 803 N N . GLU A 1 103 ? -13.420 0.848 6.865 1.00 89.88 103 GLU A N 1
ATOM 804 C CA . GLU A 1 103 ? -13.208 0.764 5.411 1.00 89.88 103 GLU A CA 1
ATOM 805 C C . GLU A 1 103 ? -12.483 -0.526 5.009 1.00 89.88 103 GLU A C 1
ATOM 807 O O . GLU A 1 103 ? -12.698 -1.059 3.913 1.00 89.88 103 GLU A O 1
ATOM 812 N N . ILE A 1 104 ? -11.620 -1.026 5.892 1.00 91.75 104 ILE A N 1
ATOM 813 C CA . ILE A 1 104 ? -10.905 -2.297 5.755 1.00 91.75 104 ILE A CA 1
ATOM 814 C C . ILE A 1 104 ? -10.951 -3.070 7.074 1.00 91.75 104 ILE A C 1
ATOM 816 O O . ILE A 1 104 ? -11.037 -2.492 8.151 1.00 91.75 104 ILE A O 1
ATOM 820 N N . ASP A 1 105 ? -10.866 -4.397 7.004 1.00 93.38 105 ASP A N 1
ATOM 821 C CA . ASP A 1 105 ? -10.740 -5.213 8.215 1.00 93.38 105 ASP A CA 1
ATOM 822 C C . ASP A 1 105 ? -9.284 -5.283 8.715 1.00 93.38 105 ASP A C 1
ATOM 824 O O . ASP A 1 105 ? -8.334 -5.115 7.947 1.00 93.38 105 ASP A O 1
ATOM 828 N N . LEU A 1 106 ? -9.096 -5.607 9.998 1.00 92.81 106 LEU A N 1
ATOM 829 C CA . LEU A 1 106 ? -7.775 -5.707 10.634 1.00 92.81 106 LEU A CA 1
ATOM 830 C C . LEU A 1 106 ? -6.806 -6.645 9.885 1.00 92.81 106 LEU A C 1
ATOM 832 O O . LEU A 1 106 ? -5.599 -6.405 9.812 1.00 92.81 106 LEU A O 1
ATOM 836 N N . GLY A 1 107 ? -7.319 -7.735 9.308 1.00 93.50 107 GLY A N 1
ATOM 837 C CA . GLY A 1 107 ? -6.514 -8.675 8.531 1.00 93.50 107 GLY A CA 1
ATOM 838 C C . GLY A 1 107 ? -6.032 -8.076 7.207 1.00 93.50 107 GLY A C 1
ATOM 839 O O . GLY A 1 107 ? -4.884 -8.302 6.805 1.00 93.50 107 GLY A O 1
ATOM 840 N N . GLN A 1 108 ? -6.886 -7.299 6.540 1.00 94.56 108 GLN A N 1
ATOM 841 C CA . GLN A 1 108 ? -6.542 -6.540 5.341 1.00 94.56 108 GLN A CA 1
ATOM 842 C C . GLN A 1 108 ? -5.479 -5.490 5.643 1.00 94.56 108 GLN A C 1
ATOM 844 O O . GLN A 1 108 ? -4.534 -5.392 4.859 1.00 94.56 108 GLN A O 1
ATOM 849 N N . SER A 1 109 ? -5.560 -4.797 6.782 1.00 94.75 109 SER A N 1
ATOM 850 C CA . SER A 1 109 ? -4.557 -3.814 7.213 1.00 94.75 109 SER A CA 1
ATOM 851 C C . SER A 1 109 ? -3.153 -4.410 7.219 1.00 94.75 109 SER A C 1
ATOM 853 O O . SER A 1 109 ? -2.249 -3.888 6.569 1.00 94.75 109 SER A O 1
ATOM 855 N N . PHE A 1 110 ? -2.968 -5.581 7.836 1.00 95.25 110 PHE A N 1
ATOM 856 C CA . PHE A 1 110 ? -1.659 -6.246 7.846 1.00 95.25 110 PHE A CA 1
ATOM 857 C C . PHE A 1 110 ? -1.204 -6.713 6.464 1.00 95.25 110 PHE A C 1
ATOM 859 O O . PHE A 1 110 ? -0.015 -6.662 6.144 1.00 95.25 110 PHE A O 1
ATOM 866 N N . PHE A 1 111 ? -2.128 -7.167 5.616 1.00 95.62 111 PHE A N 1
ATOM 867 C CA . PHE A 1 111 ? -1.775 -7.544 4.249 1.00 95.62 111 PHE A CA 1
ATOM 868 C C . PHE A 1 111 ? -1.335 -6.331 3.424 1.00 95.62 111 PHE A C 1
ATOM 870 O O . PHE A 1 111 ? -0.400 -6.439 2.625 1.00 95.62 111 PHE A O 1
ATOM 877 N N . ILE A 1 112 ? -1.996 -5.191 3.618 1.00 96.44 112 ILE A N 1
ATOM 878 C CA . ILE A 1 112 ? -1.641 -3.925 2.986 1.00 96.44 112 ILE A CA 1
ATOM 879 C C . ILE A 1 112 ? -0.263 -3.486 3.464 1.00 96.44 112 ILE A C 1
ATOM 881 O O . ILE A 1 112 ? 0.623 -3.380 2.622 1.00 96.44 112 ILE A O 1
ATOM 885 N N . LEU A 1 113 ? -0.046 -3.357 4.775 1.00 95.94 113 LEU A N 1
ATOM 886 C CA . LEU A 1 113 ? 1.247 -2.976 5.358 1.00 95.94 113 LEU A CA 1
ATOM 887 C C . LEU A 1 113 ? 2.384 -3.865 4.853 1.00 95.94 113 LEU A C 1
ATOM 889 O O . LEU A 1 113 ? 3.417 -3.370 4.412 1.00 95.94 113 LEU A O 1
ATOM 893 N N . ASN A 1 114 ? 2.169 -5.180 4.788 1.00 95.62 114 ASN A N 1
ATOM 894 C CA . ASN A 1 114 ? 3.152 -6.084 4.202 1.00 95.62 114 ASN A CA 1
ATOM 895 C C . ASN A 1 114 ? 3.453 -5.763 2.729 1.00 95.62 114 ASN A C 1
ATOM 897 O O . ASN A 1 114 ? 4.593 -5.893 2.290 1.00 95.62 114 ASN A O 1
ATOM 901 N N . ASN A 1 115 ? 2.444 -5.415 1.928 1.00 96.62 115 ASN A N 1
ATOM 902 C CA . ASN A 1 115 ? 2.675 -5.062 0.530 1.00 96.62 115 ASN A CA 1
ATOM 903 C C . ASN A 1 115 ? 3.392 -3.724 0.372 1.00 96.62 115 ASN A C 1
ATOM 905 O O . ASN A 1 115 ? 4.257 -3.639 -0.497 1.00 96.62 115 ASN A O 1
ATOM 909 N N . LEU A 1 116 ? 3.048 -2.734 1.195 1.00 95.50 116 LEU A N 1
ATOM 910 C CA . LEU A 1 116 ? 3.696 -1.426 1.221 1.00 95.50 116 LEU A CA 1
ATOM 911 C C . LEU A 1 116 ? 5.166 -1.567 1.617 1.00 95.50 116 LEU A C 1
ATOM 913 O O . LEU A 1 116 ? 6.034 -1.151 0.858 1.00 95.50 116 LEU A O 1
ATOM 917 N N . ASN A 1 117 ? 5.452 -2.275 2.713 1.00 94.50 117 ASN A N 1
ATOM 918 C CA . ASN A 1 117 ? 6.821 -2.506 3.177 1.00 94.50 117 ASN A CA 1
ATOM 919 C C . ASN A 1 117 ? 7.662 -3.200 2.094 1.00 94.50 117 ASN A C 1
ATOM 921 O O . ASN A 1 117 ? 8.752 -2.770 1.740 1.00 94.50 117 ASN A O 1
ATOM 925 N N . GLU A 1 118 ? 7.113 -4.238 1.461 1.00 93.81 118 GLU A N 1
ATOM 926 C CA . GLU A 1 118 ? 7.788 -4.905 0.347 1.00 93.81 118 GLU A CA 1
ATOM 927 C C . GLU A 1 118 ? 7.952 -4.015 -0.890 1.00 93.81 118 GLU A C 1
ATOM 929 O O . GLU A 1 118 ? 8.872 -4.233 -1.675 1.00 93.81 118 GLU A O 1
ATOM 934 N N . ALA A 1 119 ? 7.058 -3.058 -1.132 1.00 94.19 119 ALA A N 1
ATOM 935 C CA . ALA A 1 119 ? 7.227 -2.107 -2.222 1.00 94.19 119 ALA A CA 1
ATOM 936 C C . ALA A 1 119 ? 8.404 -1.167 -1.936 1.00 94.19 119 ALA A C 1
ATOM 938 O O . ALA A 1 119 ? 9.293 -1.058 -2.785 1.00 94.19 119 ALA A O 1
ATOM 939 N N . VAL A 1 120 ? 8.454 -0.599 -0.730 1.00 92.75 120 VAL A N 1
ATOM 940 C CA . VAL A 1 120 ? 9.523 0.296 -0.260 1.00 92.75 120 VAL A CA 1
ATOM 941 C C . VAL A 1 120 ? 10.878 -0.409 -0.253 1.00 92.75 120 VAL A C 1
ATOM 943 O O . VAL A 1 120 ? 11.833 0.093 -0.841 1.00 92.75 120 VAL A O 1
ATOM 946 N N . LEU A 1 121 ? 10.954 -1.639 0.266 1.00 91.00 121 LEU A N 1
ATOM 947 C CA . LEU A 1 121 ? 12.177 -2.457 0.239 1.00 91.00 121 LEU A CA 1
ATOM 948 C C . LEU A 1 121 ? 12.696 -2.745 -1.180 1.00 91.00 121 LEU A C 1
ATOM 950 O O . LEU A 1 121 ? 13.878 -3.030 -1.363 1.00 91.00 121 LEU A O 1
ATOM 954 N N . ASN A 1 122 ? 11.828 -2.682 -2.193 1.00 91.25 122 ASN A N 1
ATOM 955 C CA . ASN A 1 122 ? 12.202 -2.823 -3.601 1.00 91.25 122 ASN A CA 1
ATOM 956 C C . ASN A 1 122 ? 12.492 -1.470 -4.287 1.00 91.25 122 ASN A C 1
ATOM 958 O O . ASN A 1 122 ? 12.619 -1.435 -5.509 1.00 91.25 122 ASN A O 1
ATOM 962 N N . GLY A 1 123 ? 12.601 -0.377 -3.528 1.00 88.56 123 GLY A N 1
ATOM 963 C CA . GLY A 1 123 ? 12.966 0.953 -4.022 1.00 88.56 123 GLY A CA 1
ATOM 964 C C . GLY A 1 123 ? 11.788 1.853 -4.399 1.00 88.56 123 GLY A C 1
ATOM 965 O O . GLY A 1 123 ? 12.012 2.919 -4.965 1.00 88.56 123 GLY A O 1
ATOM 966 N N . PHE A 1 124 ? 10.541 1.460 -4.112 1.00 91.44 124 PHE A N 1
ATOM 967 C CA . PHE A 1 124 ? 9.389 2.343 -4.325 1.00 91.44 124 PHE A CA 1
ATOM 968 C C . PHE A 1 124 ? 9.457 3.523 -3.341 1.00 91.44 124 PHE A C 1
ATOM 970 O O . PHE A 1 124 ? 9.673 3.321 -2.150 1.00 91.44 124 PHE A O 1
ATOM 977 N N . ASN A 1 125 ? 9.248 4.749 -3.826 1.00 92.25 125 ASN A N 1
ATOM 978 C CA . ASN A 1 125 ? 9.186 5.933 -2.970 1.00 92.25 125 ASN A CA 1
ATOM 979 C C . ASN A 1 125 ? 7.964 5.879 -2.033 1.00 92.25 125 ASN A C 1
ATOM 981 O O . ASN A 1 125 ? 6.823 5.955 -2.494 1.00 92.25 125 ASN A O 1
ATOM 985 N N . GLU A 1 126 ? 8.213 5.759 -0.730 1.00 92.00 126 GLU A N 1
ATOM 986 C CA . GLU A 1 126 ? 7.170 5.592 0.284 1.00 92.00 126 GLU A CA 1
ATOM 987 C C . GLU A 1 126 ? 6.189 6.764 0.330 1.00 92.00 126 GLU A C 1
ATOM 989 O O . GLU A 1 126 ? 4.982 6.553 0.234 1.00 92.00 126 GLU A O 1
ATOM 994 N N . LYS A 1 127 ? 6.694 8.001 0.356 1.00 91.44 127 LYS A N 1
ATOM 995 C CA . LYS A 1 127 ? 5.853 9.201 0.353 1.00 91.44 127 LYS A CA 1
ATOM 996 C C . LYS A 1 127 ? 4.878 9.212 -0.829 1.00 91.44 127 LYS A C 1
ATOM 998 O O . LYS A 1 127 ? 3.680 9.384 -0.643 1.00 91.44 127 LYS A O 1
ATOM 1003 N N . ASN A 1 128 ? 5.366 8.968 -2.046 1.00 90.88 128 ASN A N 1
ATOM 1004 C CA . ASN A 1 128 ? 4.517 8.930 -3.241 1.00 90.88 128 ASN A CA 1
ATOM 1005 C C . ASN A 1 128 ? 3.476 7.796 -3.173 1.00 90.88 128 ASN A C 1
ATOM 1007 O O . ASN A 1 128 ? 2.338 7.939 -3.624 1.00 90.88 128 ASN A O 1
ATOM 1011 N N . MET A 1 129 ? 3.860 6.652 -2.606 1.00 91.12 129 MET A N 1
ATOM 1012 C CA . MET A 1 129 ? 2.964 5.519 -2.396 1.00 91.12 129 MET A CA 1
ATOM 1013 C C . MET A 1 129 ? 1.810 5.887 -1.451 1.00 91.12 129 MET A C 1
ATOM 1015 O O . MET A 1 129 ? 0.655 5.636 -1.799 1.00 91.12 129 MET A O 1
ATOM 1019 N N . VAL A 1 130 ? 2.106 6.518 -0.312 1.00 90.25 130 VAL A N 1
ATOM 1020 C CA . VAL A 1 130 ? 1.104 6.998 0.656 1.00 90.25 130 VAL A CA 1
ATOM 1021 C C . VAL A 1 130 ? 0.227 8.089 0.054 1.00 90.25 130 VAL A C 1
ATOM 1023 O O . VAL A 1 130 ? -0.994 7.970 0.108 1.00 90.25 130 VAL A O 1
ATOM 1026 N N . ASP A 1 131 ? 0.824 9.087 -0.603 1.00 90.19 131 ASP A N 1
ATOM 1027 C CA . ASP A 1 131 ? 0.095 10.169 -1.278 1.00 90.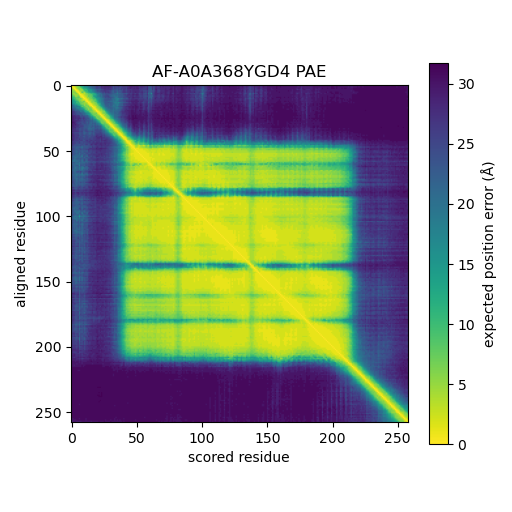19 131 ASP A CA 1
ATOM 1028 C C . ASP A 1 131 ? -0.917 9.590 -2.288 1.00 90.19 131 ASP A C 1
ATOM 1030 O O . ASP A 1 131 ? -2.089 9.965 -2.314 1.00 90.19 131 ASP A O 1
ATOM 1034 N N . THR A 1 132 ? -0.500 8.594 -3.080 1.00 90.81 132 THR A N 1
ATOM 1035 C CA . THR A 1 132 ? -1.379 7.903 -4.041 1.00 90.81 132 THR A CA 1
ATOM 1036 C C . THR A 1 132 ? -2.526 7.165 -3.347 1.00 90.81 132 THR A C 1
ATOM 1038 O O . THR A 1 132 ? -3.654 7.154 -3.837 1.00 90.81 132 THR A O 1
ATOM 1041 N N . LEU A 1 133 ? -2.239 6.498 -2.231 1.00 90.06 133 LEU A N 1
ATOM 1042 C CA . LEU A 1 133 ? -3.207 5.707 -1.478 1.00 90.06 133 LEU A CA 1
ATOM 1043 C C . LEU A 1 133 ? -4.224 6.585 -0.735 1.00 90.06 133 LEU A C 1
ATOM 1045 O O . LEU A 1 133 ? -5.398 6.224 -0.636 1.00 90.06 133 LEU A O 1
ATOM 1049 N N . ASN A 1 134 ? -3.814 7.760 -0.270 1.00 88.38 134 ASN A N 1
ATOM 1050 C CA . ASN A 1 134 ? -4.695 8.708 0.405 1.00 88.38 134 ASN A CA 1
ATOM 1051 C C . ASN A 1 134 ? -5.685 9.394 -0.550 1.00 88.38 134 ASN A C 1
ATOM 1053 O O . ASN A 1 134 ? -6.737 9.838 -0.102 1.00 88.38 134 ASN A O 1
ATOM 1057 N N . ASN A 1 135 ? -5.443 9.358 -1.866 1.00 86.81 135 ASN A N 1
ATOM 1058 C CA . ASN A 1 135 ? -6.387 9.864 -2.872 1.00 86.81 135 ASN A CA 1
ATOM 1059 C C . ASN A 1 135 ? -7.681 9.038 -2.991 1.00 86.81 135 ASN A C 1
ATOM 1061 O O . ASN A 1 135 ? -8.649 9.479 -3.617 1.00 86.81 135 ASN A O 1
ATOM 1065 N N . PHE A 1 136 ? -7.729 7.827 -2.426 1.00 83.12 136 PHE A N 1
ATOM 1066 C CA . PHE A 1 136 ? -8.964 7.046 -2.366 1.00 83.12 136 PHE A CA 1
ATOM 1067 C C . PHE A 1 136 ? -9.857 7.571 -1.231 1.00 83.12 136 PHE A C 1
ATOM 1069 O O . PHE A 1 136 ? -9.839 7.034 -0.121 1.00 83.12 136 PHE A O 1
ATOM 1076 N N . HIS A 1 137 ? -10.629 8.623 -1.507 1.00 66.38 137 HIS A N 1
ATOM 1077 C CA . HIS A 1 137 ? -11.682 9.119 -0.611 1.00 66.38 137 HIS A CA 1
ATOM 1078 C C . HIS A 1 137 ? -12.930 8.228 -0.660 1.00 66.38 137 HIS A C 1
ATOM 1080 O O . HIS A 1 137 ? -13.036 7.404 -1.566 1.00 66.38 137 HIS A O 1
ATOM 1086 N N . SER A 1 138 ? -13.833 8.413 0.316 1.00 60.19 138 SER A N 1
ATOM 1087 C CA . SER A 1 138 ? -15.014 7.629 0.756 1.00 60.19 138 SER A CA 1
ATOM 1088 C C . SER A 1 138 ? -16.023 7.156 -0.315 1.00 60.19 138 SER A C 1
ATOM 1090 O O . SER A 1 138 ? -17.240 7.276 -0.164 1.00 60.19 138 SER A O 1
ATOM 1092 N N . ASP A 1 139 ? -15.541 6.610 -1.422 1.00 60.53 139 ASP A N 1
ATOM 1093 C CA . ASP A 1 139 ? -16.297 5.790 -2.346 1.00 60.53 139 ASP A CA 1
ATOM 1094 C C . ASP A 1 139 ? -16.688 4.486 -1.641 1.00 60.53 139 ASP A C 1
ATOM 1096 O O . ASP A 1 139 ? -15.934 3.943 -0.841 1.00 60.53 139 ASP A O 1
ATOM 1100 N N . GLU A 1 140 ? -17.836 3.914 -2.008 1.00 64.62 140 GLU A N 1
ATOM 1101 C CA . GLU A 1 140 ? -18.356 2.649 -1.450 1.00 64.62 140 GLU A CA 1
ATOM 1102 C C . GLU A 1 140 ? -17.358 1.470 -1.551 1.00 64.62 140 GLU A C 1
ATOM 1104 O O . GLU A 1 140 ? -17.512 0.462 -0.872 1.00 64.62 140 GLU A O 1
ATOM 1109 N N . ASN A 1 141 ? -16.312 1.603 -2.380 1.00 75.62 141 ASN A N 1
ATOM 1110 C CA . ASN A 1 141 ? -15.241 0.623 -2.564 1.00 75.62 141 ASN A CA 1
ATOM 1111 C C . ASN A 1 141 ? -13.831 1.184 -2.269 1.00 75.62 141 ASN A C 1
ATOM 1113 O O . ASN A 1 141 ? -12.852 0.620 -2.773 1.00 75.62 141 ASN A O 1
ATOM 1117 N N . SER A 1 142 ? -13.702 2.275 -1.500 1.00 82.88 142 SER A N 1
ATOM 1118 C CA . SER A 1 142 ? -12.414 2.927 -1.191 1.00 82.88 142 SER A CA 1
ATOM 1119 C C . SER A 1 142 ? -11.406 1.938 -0.603 1.00 82.88 142 SER A C 1
ATOM 1121 O O . SER A 1 142 ? -10.307 1.796 -1.140 1.00 82.88 142 SER A O 1
ATOM 1123 N N . GLY A 1 143 ? -11.810 1.153 0.401 1.00 87.75 143 GLY A N 1
ATOM 1124 C CA . GLY A 1 143 ? -10.962 0.136 1.028 1.00 87.75 143 GLY A CA 1
ATOM 1125 C C . GLY A 1 143 ? -10.511 -0.965 0.061 1.00 87.75 143 GLY A C 1
ATOM 1126 O O . GLY A 1 143 ? -9.345 -1.369 0.056 1.00 87.75 143 GLY A O 1
ATOM 1127 N N . GLN A 1 144 ? -11.389 -1.412 -0.846 1.00 90.88 144 GLN A N 1
ATOM 1128 C CA . GLN A 1 144 ? -11.030 -2.426 -1.844 1.00 90.88 144 GLN A CA 1
ATOM 1129 C C . GLN A 1 144 ? -10.039 -1.884 -2.884 1.00 90.88 144 GLN A C 1
ATOM 1131 O O . GLN A 1 144 ? -9.124 -2.602 -3.303 1.00 90.88 144 GLN A O 1
ATOM 1136 N N . LEU A 1 145 ? -10.217 -0.632 -3.311 1.00 92.00 145 LEU A N 1
ATOM 1137 C CA . LEU A 1 145 ? -9.281 0.051 -4.200 1.00 92.00 145 LEU A CA 1
ATOM 1138 C C . LEU A 1 145 ? -7.933 0.256 -3.519 1.00 92.00 145 LEU A C 1
ATOM 1140 O O . LEU A 1 145 ? -6.915 -0.113 -4.099 1.00 92.00 145 LEU A O 1
ATOM 1144 N N . PHE A 1 146 ? -7.929 0.740 -2.281 1.00 92.56 146 PHE A N 1
ATOM 1145 C CA . PHE A 1 146 ? -6.733 0.922 -1.464 1.00 92.56 146 PHE A CA 1
ATOM 1146 C C . PHE A 1 146 ? -5.932 -0.383 -1.347 1.00 92.56 146 PHE A C 1
ATOM 1148 O O . PHE A 1 146 ? -4.760 -0.446 -1.735 1.00 92.56 146 PHE A O 1
ATOM 1155 N N . PHE A 1 147 ? -6.598 -1.473 -0.951 1.00 94.50 147 PHE A N 1
ATOM 1156 C CA . PHE A 1 147 ? -6.006 -2.810 -0.894 1.00 94.50 147 PHE A CA 1
ATOM 1157 C C . PHE A 1 147 ? -5.397 -3.241 -2.233 1.00 94.50 147 PHE A C 1
ATOM 1159 O O . PHE A 1 147 ? -4.271 -3.749 -2.311 1.00 94.50 147 PHE A O 1
ATOM 1166 N N . GLN A 1 148 ? -6.157 -3.067 -3.312 1.00 96.00 148 GLN A N 1
ATOM 1167 C CA . GLN A 1 148 ? -5.748 -3.517 -4.631 1.00 96.00 148 GLN A CA 1
ATOM 1168 C C . GLN A 1 148 ? -4.586 -2.686 -5.188 1.00 96.00 148 GLN A C 1
ATOM 1170 O O . GLN A 1 148 ? -3.729 -3.249 -5.879 1.00 96.00 148 GLN A O 1
ATOM 1175 N N . THR A 1 149 ? -4.531 -1.394 -4.877 1.00 95.56 149 THR A N 1
ATOM 1176 C CA . THR A 1 149 ? -3.446 -0.488 -5.264 1.00 95.56 149 THR A CA 1
ATOM 1177 C C . THR A 1 149 ? -2.147 -0.883 -4.575 1.00 95.56 149 THR A C 1
ATOM 1179 O O . THR A 1 149 ? -1.167 -1.147 -5.273 1.00 95.56 149 THR A O 1
ATOM 1182 N N . ALA A 1 150 ? -2.165 -1.086 -3.253 1.00 96.62 150 ALA A N 1
ATOM 1183 C CA . ALA A 1 150 ? -1.006 -1.576 -2.499 1.00 96.62 150 ALA A CA 1
ATOM 1184 C C . ALA A 1 150 ? -0.453 -2.896 -3.074 1.00 96.62 150 ALA A C 1
ATOM 1186 O O . ALA A 1 150 ? 0.754 -3.078 -3.258 1.00 96.62 150 ALA A O 1
ATOM 1187 N N . LEU A 1 151 ? -1.345 -3.827 -3.436 1.00 97.56 151 LEU A N 1
ATOM 1188 C CA . LEU A 1 151 ? -0.958 -5.094 -4.058 1.00 97.56 151 LEU A CA 1
ATOM 1189 C C . LEU A 1 151 ? -0.301 -4.909 -5.437 1.00 97.56 151 LEU A C 1
ATOM 1191 O O . LEU A 1 151 ? 0.645 -5.631 -5.770 1.00 97.56 151 LEU A O 1
ATOM 1195 N N . GLU A 1 152 ? -0.815 -4.010 -6.277 1.00 97.81 152 GLU A N 1
ATOM 1196 C CA . GLU A 1 152 ? -0.226 -3.764 -7.596 1.00 97.81 152 GLU A CA 1
ATOM 1197 C C . GLU A 1 152 ? 1.098 -2.993 -7.513 1.00 97.81 152 GLU A C 1
ATOM 1199 O O . GLU A 1 152 ? 2.017 -3.350 -8.254 1.00 97.81 152 GLU A O 1
ATOM 1204 N N . MET A 1 153 ? 1.249 -2.055 -6.572 1.00 96.56 153 MET A N 1
ATOM 1205 C CA . MET A 1 153 ? 2.518 -1.366 -6.289 1.00 96.56 153 MET A CA 1
ATOM 1206 C C . MET A 1 153 ? 3.626 -2.363 -5.940 1.00 96.56 153 MET A C 1
ATOM 1208 O O . MET A 1 153 ? 4.663 -2.382 -6.602 1.00 96.56 153 MET A O 1
ATOM 1212 N N . ARG A 1 154 ? 3.370 -3.307 -5.023 1.00 96.44 154 ARG A N 1
ATOM 1213 C CA . ARG A 1 154 ? 4.320 -4.394 -4.714 1.00 96.44 154 ARG A CA 1
ATOM 1214 C C . ARG A 1 154 ? 4.663 -5.253 -5.931 1.00 96.44 154 ARG A C 1
ATOM 1216 O O . ARG A 1 154 ? 5.789 -5.712 -6.109 1.00 96.44 154 ARG A O 1
ATOM 1223 N N . LYS A 1 155 ? 3.674 -5.579 -6.766 1.00 97.44 155 LYS A N 1
ATOM 1224 C CA . LYS A 1 155 ? 3.921 -6.401 -7.964 1.00 97.44 155 LYS A CA 1
ATOM 1225 C C . LYS A 1 155 ? 4.773 -5.661 -8.991 1.00 97.44 155 LYS A C 1
ATOM 1227 O O . LYS A 1 155 ? 5.471 -6.332 -9.755 1.00 97.44 155 LYS A O 1
ATOM 1232 N N . LEU A 1 156 ? 4.643 -4.340 -9.064 1.00 97.00 156 LEU A N 1
ATOM 1233 C CA . LEU A 1 156 ? 5.404 -3.484 -9.961 1.00 97.00 156 LEU A CA 1
ATOM 1234 C C . LEU A 1 156 ? 6.831 -3.270 -9.452 1.00 97.00 156 LEU A C 1
ATOM 1236 O O . LEU A 1 156 ? 7.758 -3.529 -10.214 1.00 97.00 156 LEU A O 1
ATOM 1240 N N . SER A 1 157 ? 7.015 -2.963 -8.168 1.00 95.31 157 SER A N 1
ATOM 1241 C CA . SER A 1 157 ? 8.344 -2.760 -7.570 1.00 95.31 157 SER A CA 1
ATOM 1242 C C . SER A 1 157 ? 9.279 -3.962 -7.761 1.00 95.31 157 SER A C 1
ATOM 1244 O O . SER A 1 157 ? 10.467 -3.817 -8.013 1.00 95.31 157 SER A O 1
ATOM 1246 N N . ARG A 1 158 ? 8.735 -5.186 -7.768 1.00 95.44 158 ARG A N 1
ATOM 1247 C CA . ARG A 1 158 ? 9.500 -6.422 -8.038 1.00 95.44 158 ARG A CA 1
ATOM 1248 C C . ARG A 1 158 ? 10.142 -6.501 -9.421 1.00 95.44 158 ARG A C 1
ATOM 1250 O O . ARG A 1 158 ? 11.028 -7.330 -9.627 1.00 95.44 158 ARG A O 1
ATOM 1257 N N . VAL A 1 159 ? 9.620 -5.763 -10.394 1.00 95.75 159 VAL A N 1
ATOM 1258 C CA . VAL A 1 159 ? 10.116 -5.780 -11.779 1.00 95.75 159 VAL A CA 1
ATOM 1259 C C . VAL A 1 159 ? 10.739 -4.454 -12.190 1.00 95.75 159 VAL A C 1
ATOM 1261 O O . VAL A 1 159 ? 11.493 -4.426 -13.156 1.00 95.75 159 VAL A O 1
ATOM 1264 N N . ASP A 1 160 ? 10.438 -3.379 -11.471 1.00 94.06 160 ASP A N 1
ATOM 1265 C CA . ASP A 1 160 ? 10.899 -2.030 -11.751 1.00 94.06 160 ASP A CA 1
ATOM 1266 C C . ASP A 1 160 ? 11.927 -1.578 -10.710 1.00 94.06 160 ASP A C 1
ATOM 1268 O O . ASP A 1 160 ? 11.638 -0.801 -9.807 1.00 94.06 160 ASP A O 1
ATOM 1272 N N . LYS A 1 161 ? 13.143 -2.113 -10.838 1.00 87.38 161 LYS A N 1
ATOM 1273 C CA . LYS A 1 161 ? 14.236 -1.925 -9.868 1.00 87.38 161 LYS A CA 1
ATOM 1274 C C . LYS A 1 161 ? 14.690 -0.473 -9.711 1.00 87.38 161 LYS A C 1
ATOM 1276 O O . LYS A 1 161 ? 15.255 -0.137 -8.679 1.00 87.38 161 LYS A O 1
ATOM 1281 N N . ASP A 1 162 ? 14.469 0.351 -10.734 1.00 89.31 162 ASP A N 1
ATOM 1282 C CA . ASP A 1 162 ? 14.861 1.764 -10.744 1.00 89.31 162 ASP A CA 1
ATOM 1283 C C . ASP A 1 162 ? 13.692 2.690 -10.358 1.00 89.31 162 ASP A C 1
ATOM 1285 O O . ASP A 1 162 ? 13.820 3.904 -10.480 1.00 89.31 162 ASP A O 1
ATOM 1289 N N . ALA A 1 163 ? 12.538 2.127 -9.977 1.00 91.00 163 ALA A N 1
ATOM 1290 C CA . ALA A 1 163 ? 11.301 2.828 -9.619 1.00 91.00 163 ALA A CA 1
ATOM 1291 C C . ALA A 1 163 ? 10.696 3.772 -10.689 1.00 91.00 163 ALA A C 1
ATOM 1293 O O . ALA A 1 163 ? 9.666 4.398 -10.442 1.00 91.00 163 ALA A O 1
ATOM 1294 N N . GLU A 1 164 ? 11.254 3.850 -11.901 1.00 93.75 164 GLU A N 1
ATOM 1295 C CA . GLU A 1 164 ? 10.781 4.762 -12.952 1.00 93.75 164 GLU A CA 1
ATOM 1296 C C . GLU A 1 164 ? 9.311 4.516 -13.340 1.00 93.75 164 GLU A C 1
ATOM 1298 O O . GLU A 1 164 ? 8.533 5.454 -13.527 1.00 93.75 164 GLU A O 1
ATOM 1303 N N . PHE A 1 165 ? 8.918 3.254 -13.516 1.00 95.94 165 PHE A N 1
ATOM 1304 C CA . PHE A 1 165 ? 7.545 2.901 -13.891 1.00 95.94 165 PHE A CA 1
ATOM 1305 C C . PHE A 1 165 ? 6.606 2.919 -12.687 1.00 95.94 165 PHE A C 1
ATOM 1307 O O . PHE A 1 165 ? 5.417 3.179 -12.846 1.00 95.94 165 PHE A O 1
ATOM 1314 N N . SER A 1 166 ? 7.143 2.662 -11.503 1.00 93.56 166 SER A N 1
ATOM 1315 C CA . SER A 1 166 ? 6.473 2.724 -10.210 1.00 93.56 166 SER A CA 1
ATOM 1316 C C . SER A 1 166 ? 5.996 4.142 -9.914 1.00 93.56 166 SER A C 1
ATOM 1318 O O . SER A 1 166 ? 4.814 4.345 -9.640 1.00 93.56 166 SER A O 1
ATOM 1320 N N . GLU A 1 167 ? 6.866 5.135 -10.096 1.00 93.06 167 GLU A N 1
ATOM 1321 C CA . GLU A 1 167 ? 6.515 6.550 -9.951 1.00 93.06 167 GLU A CA 1
ATOM 1322 C C . GLU A 1 167 ? 5.480 6.998 -10.983 1.00 93.06 167 GLU A C 1
ATOM 1324 O O . GLU A 1 167 ? 4.492 7.644 -10.633 1.00 93.06 167 GLU A O 1
ATOM 1329 N N . LYS A 1 168 ? 5.659 6.622 -12.257 1.00 95.62 168 LYS A N 1
ATOM 1330 C CA . LYS A 1 168 ? 4.681 6.942 -13.312 1.00 95.62 168 LYS A CA 1
ATOM 1331 C C . LYS A 1 168 ? 3.313 6.332 -13.020 1.00 95.62 168 LYS A C 1
ATOM 1333 O O . LYS A 1 168 ? 2.305 7.005 -13.206 1.00 95.62 168 LYS A O 1
ATOM 1338 N N . PHE A 1 169 ? 3.286 5.092 -12.539 1.00 96.62 169 PHE A N 1
ATOM 1339 C CA . PHE A 1 169 ? 2.059 4.405 -12.157 1.00 96.62 169 PHE A CA 1
ATOM 1340 C C . PHE A 1 169 ? 1.320 5.139 -11.031 1.00 96.62 169 PHE A C 1
ATOM 1342 O O . PHE A 1 169 ? 0.130 5.411 -11.177 1.00 96.62 169 PHE A O 1
ATOM 1349 N N . SER A 1 170 ? 2.020 5.513 -9.956 1.00 94.00 170 SER A N 1
ATOM 1350 C CA . SER A 1 170 ? 1.458 6.325 -8.867 1.00 94.00 170 SER A CA 1
ATOM 1351 C C . SER A 1 170 ? 0.894 7.655 -9.367 1.00 94.00 170 SER A C 1
ATOM 1353 O O . SER A 1 170 ? -0.269 7.972 -9.124 1.00 94.00 170 SER A O 1
ATOM 1355 N N . ASN A 1 171 ? 1.679 8.391 -10.155 1.00 93.56 171 ASN A N 1
ATOM 1356 C CA . ASN A 1 171 ? 1.269 9.688 -10.692 1.00 93.56 171 ASN A CA 1
ATOM 1357 C C . ASN A 1 171 ? 0.045 9.576 -11.616 1.00 93.56 171 ASN A C 1
ATOM 1359 O O . ASN A 1 171 ? -0.825 10.449 -11.604 1.00 93.56 171 ASN A O 1
ATOM 1363 N N . GLU A 1 172 ? -0.048 8.512 -12.419 1.00 95.06 172 GLU A N 1
ATOM 1364 C CA . GLU A 1 172 ? -1.199 8.295 -13.298 1.00 95.06 172 GLU A CA 1
ATOM 1365 C C . GLU A 1 172 ? -2.465 7.941 -12.508 1.00 95.06 172 GLU A C 1
ATOM 1367 O O . GLU A 1 172 ? -3.538 8.437 -12.853 1.00 95.06 172 GLU A O 1
ATOM 1372 N N . ILE A 1 173 ? -2.361 7.160 -11.424 1.00 93.06 173 ILE A N 1
ATOM 1373 C CA . ILE A 1 173 ? -3.496 6.915 -10.517 1.00 93.06 173 ILE A CA 1
ATOM 1374 C C . ILE A 1 173 ? -4.010 8.239 -9.953 1.00 93.06 173 ILE A C 1
ATOM 1376 O O . ILE A 1 173 ? -5.198 8.532 -10.096 1.00 93.06 173 ILE A O 1
ATOM 1380 N N . SER A 1 174 ? -3.125 9.043 -9.361 1.00 90.06 174 SER A N 1
ATOM 1381 C CA . SER A 1 174 ? -3.486 10.332 -8.761 1.00 90.06 174 SER A CA 1
ATOM 1382 C C . SER A 1 174 ? -4.146 11.254 -9.789 1.00 90.06 174 SER A C 1
ATOM 1384 O O . SER A 1 174 ? -5.239 11.763 -9.555 1.00 90.06 174 SER A O 1
ATOM 1386 N N . SER A 1 175 ? -3.570 11.363 -10.990 1.00 90.56 175 SER A N 1
ATOM 1387 C CA . SER A 1 175 ? -4.138 12.178 -12.071 1.00 90.56 175 SER A CA 1
ATOM 1388 C C . SER A 1 175 ? -5.514 11.690 -12.546 1.00 90.56 175 SER A C 1
ATOM 1390 O O . SER A 1 175 ? -6.392 12.502 -12.856 1.00 90.56 175 SER A O 1
ATOM 1392 N N . LEU A 1 176 ? -5.741 10.373 -12.618 1.00 89.12 176 LEU A N 1
ATOM 1393 C CA . LEU A 1 176 ? -7.054 9.832 -12.977 1.00 89.12 176 LEU A CA 1
ATOM 1394 C C . LEU A 1 176 ? -8.102 10.108 -11.901 1.00 89.12 176 LEU A C 1
ATOM 1396 O O . LEU A 1 176 ? -9.237 10.437 -12.252 1.00 89.12 176 LEU A O 1
ATOM 1400 N N . LEU A 1 177 ? -7.735 9.994 -10.625 1.00 86.25 177 LEU A N 1
ATOM 1401 C CA . LEU A 1 177 ? -8.632 10.295 -9.510 1.00 86.25 177 LEU A CA 1
ATOM 1402 C C . LEU A 1 177 ? -8.989 11.783 -9.475 1.00 86.25 177 LEU A C 1
ATOM 1404 O O . LEU A 1 177 ? -10.171 12.105 -9.409 1.00 86.25 177 LEU A O 1
ATOM 1408 N N . GLU A 1 178 ? -8.020 12.683 -9.649 1.00 84.94 178 GLU A N 1
ATOM 1409 C CA . GLU A 1 178 ? -8.277 14.127 -9.753 1.00 84.94 178 GLU A CA 1
ATOM 1410 C C . GLU A 1 178 ? -9.224 14.471 -10.912 1.00 84.94 178 GLU A C 1
ATOM 1412 O O . GLU A 1 178 ? -10.099 15.329 -10.792 1.00 84.94 178 GLU A O 1
ATOM 1417 N N . LYS A 1 179 ? -9.061 13.803 -12.060 1.00 85.00 179 LYS A N 1
ATOM 1418 C CA . LYS A 1 179 ? -9.824 14.114 -13.274 1.00 85.00 179 LYS A CA 1
ATOM 1419 C C . LYS A 1 179 ? -11.227 13.511 -13.285 1.00 85.00 179 LYS A C 1
ATOM 1421 O O . LYS A 1 179 ? -12.167 14.156 -13.753 1.00 85.00 179 LYS A O 1
ATOM 1426 N N . ASN A 1 180 ? -11.356 12.257 -12.863 1.00 83.12 180 ASN A N 1
ATOM 1427 C CA . ASN A 1 180 ? -12.581 11.474 -13.025 1.00 83.12 180 ASN A CA 1
ATOM 1428 C C . ASN A 1 180 ? -13.334 11.278 -11.702 1.00 83.12 180 ASN A C 1
ATOM 1430 O O . ASN A 1 180 ? -14.477 10.820 -11.723 1.00 83.12 180 ASN A O 1
ATOM 1434 N N . GLY A 1 181 ? -12.701 11.571 -10.564 1.00 78.94 181 GLY A N 1
ATOM 1435 C CA . GLY A 1 181 ? -13.233 11.360 -9.217 1.00 78.94 181 GLY A CA 1
ATOM 1436 C C . GLY A 1 181 ? -13.364 9.893 -8.803 1.00 78.94 181 GLY A C 1
ATOM 1437 O O . GLY A 1 181 ? -13.670 9.632 -7.649 1.00 78.94 181 GLY A O 1
ATOM 1438 N N . LYS A 1 182 ? -13.178 8.943 -9.731 1.00 83.06 182 LYS A N 1
ATOM 1439 C CA . LYS A 1 182 ? -13.323 7.498 -9.517 1.00 83.06 182 LYS A CA 1
ATOM 1440 C C . LYS A 1 182 ? -12.352 6.722 -10.395 1.00 83.06 182 LYS A C 1
ATOM 1442 O O . LYS A 1 182 ? -12.037 7.142 -11.510 1.00 83.06 182 LYS A O 1
ATOM 1447 N N . LEU A 1 183 ? -11.944 5.555 -9.909 1.00 87.12 183 LEU A N 1
ATOM 1448 C CA . LEU A 1 183 ? -11.130 4.588 -10.636 1.00 87.12 183 LEU A CA 1
ATOM 1449 C C . LEU A 1 183 ? -11.711 3.194 -10.426 1.00 87.12 183 LEU A C 1
ATOM 1451 O O . LEU A 1 183 ? -11.914 2.771 -9.289 1.00 87.12 183 LEU A O 1
ATOM 1455 N N . GLU A 1 184 ? -11.961 2.445 -11.497 1.00 90.25 184 GLU A N 1
ATOM 1456 C CA . GLU A 1 184 ? -12.374 1.055 -11.330 1.00 90.25 184 GLU A CA 1
ATOM 1457 C C . GLU A 1 184 ? -11.179 0.139 -11.037 1.00 90.25 184 GLU A C 1
ATOM 1459 O O . GLU A 1 184 ? -10.093 0.265 -11.607 1.00 90.25 184 GLU A O 1
ATOM 1464 N N . ILE A 1 185 ? -11.410 -0.909 -10.241 1.00 92.19 185 ILE A N 1
ATOM 1465 C CA . ILE A 1 185 ? -10.417 -1.972 -9.999 1.00 92.19 185 ILE A CA 1
ATOM 1466 C C . ILE A 1 185 ? -9.934 -2.614 -11.313 1.00 92.19 185 ILE A C 1
ATOM 1468 O O . ILE A 1 185 ? -8.784 -3.050 -11.420 1.00 92.19 185 ILE A O 1
ATOM 1472 N N . SER A 1 186 ? -10.816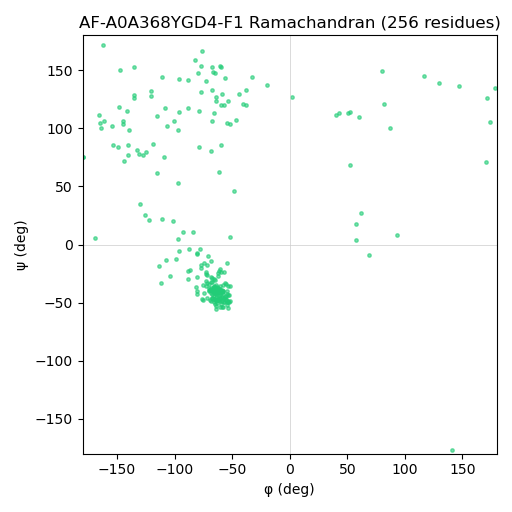 -2.715 -12.311 1.00 94.56 186 SER A N 1
ATOM 1473 C CA . SER A 1 186 ? -10.500 -3.286 -13.623 1.00 94.56 186 SER A CA 1
ATOM 1474 C C . SER A 1 186 ? -9.472 -2.428 -14.379 1.00 94.56 186 SER A C 1
ATOM 1476 O O . SER A 1 186 ? -8.507 -2.960 -14.939 1.00 94.56 186 SER A O 1
ATOM 1478 N N . GLU A 1 187 ? -9.636 -1.106 -14.320 1.00 94.00 187 GLU A N 1
ATOM 1479 C CA . GLU A 1 187 ? -8.765 -0.103 -14.928 1.00 94.00 187 GLU A CA 1
ATOM 1480 C C . GLU A 1 187 ? -7.414 -0.055 -14.221 1.00 94.00 187 GLU A C 1
ATOM 1482 O O . GLU A 1 187 ? -6.383 -0.185 -14.885 1.00 94.00 187 GLU A O 1
ATOM 1487 N N . LEU A 1 188 ? -7.415 -0.012 -12.884 1.00 95.25 188 LEU A N 1
ATOM 1488 C CA . LEU A 1 188 ? -6.211 -0.090 -12.052 1.00 95.25 188 LEU A CA 1
ATOM 1489 C C . LEU A 1 188 ? -5.362 -1.322 -12.404 1.00 95.25 188 LEU A C 1
ATOM 1491 O O . LEU A 1 188 ? -4.162 -1.220 -12.662 1.00 95.25 188 LEU A O 1
ATOM 1495 N N . LYS A 1 189 ? -5.984 -2.507 -12.483 1.00 97.25 189 LYS A N 1
ATOM 1496 C CA . LYS A 1 189 ? -5.287 -3.758 -12.837 1.00 97.25 189 LYS A CA 1
ATOM 1497 C C . LYS A 1 189 ? -4.717 -3.727 -14.248 1.00 97.25 189 LYS A C 1
ATOM 1499 O O . LYS A 1 189 ? -3.616 -4.240 -14.478 1.00 97.25 189 LYS A O 1
ATOM 1504 N N . LYS A 1 190 ? -5.465 -3.167 -15.200 1.00 97.69 190 LYS A N 1
ATOM 1505 C CA . LYS A 1 190 ? -5.016 -3.029 -16.587 1.00 97.69 190 LYS A CA 1
ATOM 1506 C C . LYS A 1 190 ? -3.809 -2.097 -16.663 1.00 97.69 190 LYS A C 1
ATOM 1508 O O . LYS A 1 190 ? -2.805 -2.486 -17.257 1.00 97.69 190 LYS A O 1
ATOM 1513 N N . MET A 1 191 ? -3.879 -0.940 -16.011 1.00 97.06 191 MET A N 1
ATOM 1514 C CA . MET A 1 191 ? -2.785 0.025 -15.916 1.00 97.06 191 MET A CA 1
ATOM 1515 C C . MET A 1 191 ? -1.539 -0.614 -15.290 1.00 97.06 191 MET A C 1
ATOM 1517 O O . MET A 1 191 ? -0.487 -0.666 -15.927 1.00 97.06 191 MET A O 1
ATOM 1521 N N . ALA A 1 192 ? -1.672 -1.230 -14.114 1.00 97.19 192 ALA A N 1
ATOM 1522 C CA . ALA A 1 192 ? -0.570 -1.918 -13.440 1.00 97.19 192 ALA A CA 1
ATOM 1523 C C . ALA A 1 192 ? 0.052 -3.037 -14.292 1.00 97.19 192 ALA A C 1
ATOM 1525 O O . ALA A 1 192 ? 1.250 -3.320 -14.222 1.00 97.19 192 ALA A O 1
ATOM 1526 N N . SER A 1 193 ? -0.754 -3.741 -15.092 1.00 98.06 193 SER A N 1
ATOM 1527 C CA . SER A 1 193 ? -0.244 -4.749 -16.024 1.00 98.06 193 SER A CA 1
ATOM 1528 C C . SER A 1 193 ? 0.564 -4.133 -17.166 1.00 98.06 193 SER A C 1
ATOM 1530 O O . SER A 1 193 ? 1.549 -4.745 -17.586 1.00 98.06 193 SER A O 1
ATOM 1532 N N . THR A 1 194 ? 0.153 -2.972 -17.679 1.00 98.25 194 THR A N 1
ATOM 1533 C CA . THR A 1 194 ? 0.875 -2.236 -18.724 1.00 98.25 194 THR A CA 1
ATOM 1534 C C . THR A 1 194 ? 2.234 -1.784 -18.205 1.00 98.25 194 THR A C 1
ATOM 1536 O O . THR A 1 194 ? 3.246 -2.203 -18.763 1.00 98.25 194 THR A O 1
ATOM 1539 N N . TYR A 1 195 ? 2.278 -1.089 -17.065 1.00 97.94 195 TYR A N 1
ATOM 1540 C CA . TYR A 1 195 ? 3.535 -0.640 -16.453 1.00 97.94 195 TYR A CA 1
ATOM 1541 C C . TYR A 1 195 ? 4.494 -1.792 -16.146 1.00 97.94 195 TYR A C 1
ATOM 1543 O O . TYR A 1 195 ? 5.675 -1.735 -16.475 1.00 97.94 195 TYR A O 1
ATOM 1551 N N . ARG A 1 196 ? 3.990 -2.916 -15.620 1.00 97.62 196 ARG A N 1
ATOM 1552 C CA . ARG A 1 196 ? 4.828 -4.111 -15.403 1.00 97.62 196 ARG A CA 1
ATOM 1553 C C . ARG A 1 196 ? 5.360 -4.724 -16.690 1.00 97.62 196 ARG A C 1
ATOM 1555 O O . ARG A 1 196 ? 6.385 -5.404 -16.661 1.00 97.62 196 ARG A O 1
ATOM 1562 N N . LYS A 1 197 ? 4.632 -4.605 -17.799 1.00 98.00 197 LYS A N 1
ATOM 1563 C CA . LYS A 1 197 ? 5.110 -5.084 -19.096 1.00 98.00 197 LYS A CA 1
ATOM 1564 C C . LYS A 1 197 ? 6.228 -4.175 -19.601 1.00 98.00 197 LYS A C 1
ATOM 1566 O O . LYS A 1 197 ? 7.271 -4.694 -19.980 1.00 98.00 197 LYS A O 1
ATOM 1571 N N . GLU A 1 198 ? 6.031 -2.865 -19.527 1.00 97.44 198 GLU A N 1
ATOM 1572 C CA . GLU A 1 198 ? 7.018 -1.865 -19.941 1.00 97.44 198 GLU A CA 1
ATOM 1573 C C . GLU A 1 198 ? 8.310 -1.957 -19.121 1.00 97.44 198 GLU A C 1
ATOM 1575 O O . GLU A 1 198 ? 9.387 -2.037 -19.711 1.00 97.44 198 GLU A O 1
ATOM 1580 N N . ALA A 1 199 ? 8.214 -2.102 -17.795 1.00 96.38 199 ALA A N 1
ATOM 1581 C CA . ALA A 1 199 ? 9.368 -2.322 -16.918 1.00 96.38 199 ALA A CA 1
ATOM 1582 C C . ALA A 1 199 ? 10.203 -3.544 -17.331 1.00 96.38 199 ALA A C 1
ATOM 1584 O O . ALA A 1 199 ? 11.422 -3.466 -17.488 1.00 96.38 199 ALA A O 1
ATOM 1585 N N . ARG A 1 200 ? 9.541 -4.677 -17.602 1.00 96.06 200 ARG A N 1
ATOM 1586 C CA . ARG A 1 200 ? 10.222 -5.901 -18.061 1.00 96.06 200 ARG A CA 1
ATOM 1587 C C . ARG A 1 200 ? 10.833 -5.747 -19.446 1.00 96.06 200 ARG A C 1
ATOM 1589 O O . ARG A 1 200 ? 11.877 -6.336 -19.716 1.00 96.06 200 ARG A O 1
ATOM 1596 N N . ASP A 1 201 ? 10.163 -5.039 -20.348 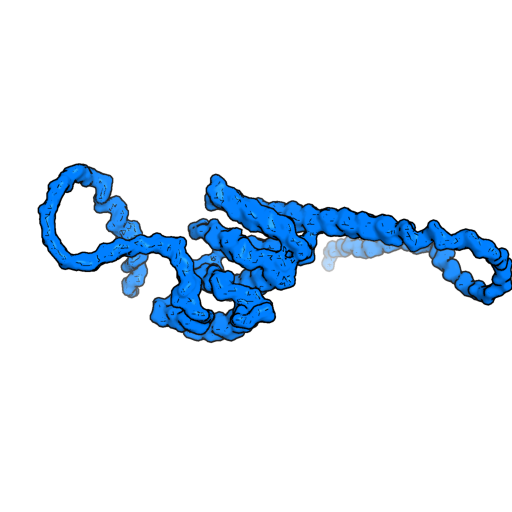1.00 95.88 201 ASP A N 1
ATOM 1597 C CA . ASP A 1 201 ? 10.666 -4.835 -21.703 1.00 95.88 201 ASP A CA 1
ATOM 1598 C C . ASP A 1 201 ? 11.895 -3.909 -21.689 1.00 95.88 201 ASP A C 1
ATOM 1600 O O . ASP A 1 201 ? 12.902 -4.265 -22.307 1.00 95.88 201 ASP A O 1
ATOM 1604 N N . LYS A 1 202 ? 11.901 -2.849 -20.866 1.00 94.00 202 LYS A N 1
ATOM 1605 C CA . LYS A 1 202 ? 13.095 -2.024 -20.603 1.00 94.00 202 LYS A CA 1
ATOM 1606 C C . LYS A 1 202 ? 14.241 -2.857 -20.022 1.00 94.00 202 LYS A C 1
ATOM 1608 O O . LYS A 1 202 ? 15.355 -2.813 -20.542 1.00 94.00 202 LYS A O 1
ATOM 1613 N N . GLU A 1 203 ? 13.982 -3.678 -19.000 1.00 91.88 203 GLU A N 1
ATOM 1614 C CA . GLU A 1 203 ? 15.009 -4.552 -18.407 1.00 91.88 203 GLU A CA 1
ATOM 1615 C C . GLU A 1 203 ? 15.609 -5.510 -19.456 1.00 91.88 203 GLU A C 1
ATOM 1617 O O . GLU A 1 203 ? 16.824 -5.718 -19.519 1.00 91.88 203 GLU A O 1
ATOM 1622 N N . ARG A 1 204 ? 14.776 -6.078 -20.337 1.00 91.81 204 ARG A N 1
ATOM 1623 C CA . ARG A 1 204 ? 15.240 -6.935 -21.441 1.00 91.81 204 ARG A CA 1
ATOM 1624 C C . ARG A 1 204 ? 16.103 -6.177 -22.443 1.00 91.81 204 ARG A C 1
ATOM 1626 O O . ARG A 1 204 ? 17.051 -6.764 -22.963 1.00 91.81 204 ARG A O 1
ATOM 1633 N N . GLU A 1 205 ? 15.778 -4.929 -22.753 1.00 90.19 205 GLU A N 1
ATOM 1634 C CA . GLU A 1 205 ? 16.571 -4.094 -23.659 1.00 90.19 205 GLU A CA 1
ATOM 1635 C C . GLU A 1 205 ? 17.938 -3.757 -23.067 1.00 90.19 205 GLU A C 1
ATOM 1637 O O . GLU A 1 205 ? 18.952 -3.999 -23.726 1.00 90.19 205 GLU A O 1
ATOM 1642 N N . VAL A 1 206 ? 17.983 -3.331 -21.803 1.00 86.50 206 VAL A N 1
ATOM 1643 C CA . VAL A 1 206 ? 19.237 -3.087 -21.072 1.00 86.50 206 VAL A CA 1
ATOM 1644 C C . VAL A 1 206 ? 20.111 -4.345 -21.066 1.00 86.50 206 VAL A C 1
ATOM 1646 O O . VAL A 1 206 ? 21.295 -4.293 -21.400 1.00 86.50 206 VAL A O 1
ATOM 1649 N N . ASN A 1 207 ? 19.521 -5.511 -20.795 1.00 85.81 207 ASN A N 1
ATOM 1650 C CA . ASN A 1 207 ? 20.249 -6.780 -20.801 1.00 85.81 207 ASN A CA 1
ATOM 1651 C C . ASN A 1 207 ? 20.765 -7.181 -22.194 1.00 85.81 207 ASN A C 1
ATOM 1653 O O . ASN A 1 207 ? 21.865 -7.725 -22.306 1.00 85.81 207 ASN A O 1
ATOM 1657 N N . LYS A 1 208 ? 20.017 -6.911 -23.274 1.00 89.12 208 LYS A N 1
ATOM 1658 C CA . LYS A 1 208 ? 20.499 -7.139 -24.651 1.00 89.12 208 LYS A CA 1
ATOM 1659 C C . LYS A 1 208 ? 21.697 -6.251 -24.979 1.00 89.12 208 LYS A C 1
ATOM 1661 O O . LYS A 1 208 ? 22.654 -6.736 -25.578 1.00 89.12 208 LYS A O 1
ATOM 1666 N N . ILE A 1 209 ? 21.653 -4.980 -24.585 1.00 79.38 209 ILE A N 1
ATOM 1667 C CA . ILE A 1 209 ? 22.749 -4.028 -24.807 1.00 79.38 209 ILE A CA 1
ATOM 1668 C C . ILE A 1 209 ? 24.001 -4.478 -24.042 1.00 79.38 209 ILE A C 1
ATOM 1670 O O . ILE A 1 209 ? 25.069 -4.604 -24.641 1.00 79.38 209 ILE A O 1
ATOM 1674 N N . ASN A 1 210 ? 23.859 -4.825 -22.760 1.00 78.75 210 ASN A N 1
ATOM 1675 C CA . ASN A 1 210 ? 24.971 -5.290 -21.926 1.00 78.75 210 ASN A CA 1
ATOM 1676 C C . ASN A 1 210 ? 25.607 -6.581 -22.465 1.00 78.75 210 ASN A C 1
ATOM 1678 O O . ASN A 1 210 ? 26.832 -6.698 -22.517 1.00 78.75 210 ASN A O 1
ATOM 1682 N N . ASN A 1 211 ? 24.790 -7.526 -22.939 1.00 74.56 211 ASN A N 1
ATOM 1683 C CA . ASN A 1 211 ? 25.287 -8.766 -23.538 1.00 74.56 211 ASN A CA 1
ATOM 1684 C C . ASN A 1 211 ? 25.992 -8.533 -24.884 1.00 74.56 211 ASN A C 1
ATOM 1686 O O . ASN A 1 211 ? 26.945 -9.244 -25.190 1.00 74.56 211 ASN A O 1
ATOM 1690 N N . ASN A 1 212 ? 25.576 -7.533 -25.668 1.00 66.31 212 ASN A N 1
ATOM 1691 C CA . ASN A 1 212 ? 26.237 -7.187 -26.929 1.00 66.31 212 ASN A CA 1
ATOM 1692 C C . ASN A 1 212 ? 27.570 -6.446 -26.712 1.00 66.31 212 ASN A C 1
ATOM 1694 O O . ASN A 1 212 ? 28.521 -6.692 -27.450 1.00 66.31 212 ASN A O 1
ATOM 1698 N N . HIS A 1 213 ? 27.693 -5.605 -25.679 1.00 58.66 213 HIS A N 1
ATOM 1699 C CA . HIS A 1 213 ? 28.968 -4.957 -25.329 1.00 58.66 213 HIS A CA 1
ATOM 1700 C C . HIS A 1 213 ? 29.988 -5.895 -24.662 1.00 58.66 213 HIS A C 1
ATOM 1702 O O . HIS A 1 213 ? 31.184 -5.604 -24.667 1.00 58.66 213 HIS A O 1
ATOM 1708 N N . GLY A 1 214 ? 29.561 -7.060 -24.166 1.00 52.31 214 GLY A N 1
ATOM 1709 C CA . GLY A 1 214 ? 30.456 -8.119 -23.685 1.00 52.31 214 GLY A CA 1
ATOM 1710 C C . GLY A 1 214 ? 31.244 -8.856 -24.782 1.00 52.31 214 GLY A C 1
ATOM 1711 O O . GLY A 1 214 ? 32.154 -9.616 -24.453 1.00 52.31 214 GLY A O 1
ATOM 1712 N N . PHE A 1 215 ? 30.937 -8.640 -26.068 1.00 48.06 215 PHE A N 1
ATOM 1713 C CA . PHE A 1 215 ? 31.595 -9.323 -27.194 1.00 48.06 215 PHE A CA 1
ATOM 1714 C C . PHE A 1 215 ? 32.745 -8.538 -27.857 1.00 48.06 215 PHE A C 1
ATOM 1716 O O . PHE A 1 215 ? 33.449 -9.105 -28.690 1.00 48.06 215 PHE A O 1
ATOM 1723 N N . GLU A 1 216 ? 33.008 -7.280 -27.480 1.00 48.56 216 GLU A N 1
ATOM 1724 C CA . GLU A 1 216 ? 34.048 -6.439 -28.117 1.00 48.56 216 GLU A CA 1
ATOM 1725 C C . GLU A 1 216 ? 35.376 -6.324 -27.337 1.00 48.56 216 GLU A C 1
ATOM 1727 O O . GLU A 1 216 ? 36.194 -5.446 -27.605 1.00 48.56 216 GLU A O 1
ATOM 1732 N N . LYS A 1 217 ? 35.672 -7.250 -26.416 1.00 47.88 217 LYS A N 1
ATOM 1733 C CA . LYS A 1 217 ? 37.020 -7.389 -25.829 1.00 47.88 217 LYS A CA 1
ATOM 1734 C C . LYS A 1 217 ? 37.565 -8.804 -25.996 1.00 47.88 217 LYS A C 1
ATOM 1736 O O . LYS A 1 217 ? 37.517 -9.603 -25.071 1.00 47.88 217 LYS A O 1
ATOM 1741 N N . ASN A 1 218 ? 38.073 -9.095 -27.196 1.00 43.22 218 ASN A N 1
ATOM 1742 C CA . ASN A 1 218 ? 39.274 -9.912 -27.434 1.00 43.22 218 ASN A CA 1
ATOM 1743 C C . ASN A 1 218 ? 39.545 -10.006 -28.942 1.00 43.22 218 ASN A C 1
ATOM 1745 O O . ASN A 1 218 ? 39.285 -11.022 -29.573 1.00 43.22 218 ASN A O 1
ATOM 1749 N N . ASN A 1 219 ? 40.067 -8.930 -29.527 1.00 47.97 219 ASN A N 1
ATOM 1750 C CA . ASN A 1 219 ? 40.758 -8.992 -30.814 1.00 47.97 219 ASN A CA 1
ATOM 1751 C C . ASN A 1 219 ? 41.921 -7.999 -30.799 1.00 47.97 219 ASN A C 1
ATOM 1753 O O . ASN A 1 219 ? 41.874 -6.943 -31.421 1.00 47.97 219 ASN A O 1
ATOM 1757 N N . ASN A 1 220 ? 42.955 -8.338 -30.033 1.00 44.81 220 ASN A N 1
ATOM 1758 C CA . ASN A 1 220 ? 44.330 -7.996 -30.370 1.00 44.81 220 ASN A CA 1
ATOM 1759 C C . ASN A 1 220 ? 45.267 -8.855 -29.522 1.00 44.81 220 ASN A C 1
ATOM 1761 O O . ASN A 1 220 ? 45.444 -8.598 -28.341 1.00 44.81 220 ASN A O 1
ATOM 1765 N N . ASP A 1 221 ? 45.796 -9.916 -30.126 1.00 41.56 221 ASP A N 1
ATOM 1766 C CA . ASP A 1 221 ? 47.245 -10.067 -30.232 1.00 41.56 221 ASP A CA 1
ATOM 1767 C C . ASP A 1 221 ? 47.559 -11.146 -31.265 1.00 41.56 221 ASP A C 1
ATOM 1769 O O . ASP A 1 221 ? 47.384 -12.348 -31.067 1.00 41.56 221 ASP A O 1
ATOM 1773 N N . ASN A 1 222 ? 47.997 -10.670 -32.424 1.00 44.75 222 ASN A N 1
ATOM 1774 C CA . ASN A 1 222 ? 48.523 -11.483 -33.497 1.00 44.75 222 ASN A CA 1
ATOM 1775 C C . ASN A 1 222 ? 50.050 -11.456 -33.364 1.00 44.75 222 ASN A C 1
ATOM 1777 O O . ASN A 1 222 ? 50.689 -10.501 -33.794 1.00 44.75 222 ASN A O 1
ATOM 1781 N N . ASN A 1 223 ? 50.641 -12.488 -32.763 1.00 40.66 223 ASN A N 1
ATOM 1782 C CA . ASN A 1 223 ? 52.010 -12.887 -33.077 1.00 40.66 223 ASN A CA 1
ATOM 1783 C C . ASN A 1 223 ? 52.160 -14.400 -32.911 1.00 40.66 223 ASN A C 1
ATOM 1785 O O . ASN A 1 223 ? 51.899 -14.977 -31.858 1.00 40.66 223 ASN A O 1
ATOM 1789 N N . GLY A 1 224 ? 52.499 -15.044 -34.025 1.00 45.81 224 GLY A N 1
ATOM 1790 C CA . GLY A 1 224 ? 52.331 -16.470 -34.231 1.00 45.81 224 GLY A CA 1
ATOM 1791 C C . GLY A 1 224 ? 53.294 -17.363 -33.457 1.00 45.81 224 GLY A C 1
ATOM 1792 O O . GLY A 1 224 ? 54.502 -17.154 -33.450 1.00 45.81 224 GLY A O 1
ATOM 1793 N N . VAL A 1 225 ? 52.743 -18.473 -32.967 1.00 38.38 225 VAL A N 1
ATOM 1794 C CA . VAL A 1 225 ? 53.433 -19.762 -32.875 1.00 38.38 225 VAL A CA 1
ATOM 1795 C C . VAL A 1 225 ? 52.457 -20.835 -33.369 1.00 38.38 225 VAL A C 1
ATOM 1797 O O . VAL A 1 225 ? 51.310 -20.906 -32.936 1.00 38.38 225 VAL A O 1
ATOM 1800 N N . LYS A 1 226 ? 52.901 -21.631 -34.348 1.00 40.84 226 LYS A N 1
ATOM 1801 C CA . LYS A 1 226 ? 52.143 -22.730 -34.967 1.00 40.84 226 LYS A CA 1
ATOM 1802 C C . LYS A 1 226 ? 51.749 -23.813 -33.943 1.00 40.84 226 LYS A C 1
ATOM 1804 O O . LYS A 1 226 ? 52.467 -24.014 -32.966 1.00 40.84 226 LYS A O 1
ATOM 1809 N N . PRO A 1 227 ? 50.656 -24.555 -34.199 1.00 43.31 227 PRO A N 1
ATOM 1810 C CA . PRO A 1 227 ? 50.073 -25.481 -33.239 1.00 43.31 227 PRO A CA 1
ATOM 1811 C C . PRO A 1 227 ? 50.901 -26.763 -33.165 1.00 43.31 227 PRO A C 1
ATOM 1813 O O . PRO A 1 227 ? 51.188 -27.368 -34.201 1.00 43.31 227 PRO A O 1
ATOM 1816 N N . ASN A 1 228 ? 51.236 -27.211 -31.951 1.00 37.66 228 ASN A N 1
ATOM 1817 C CA . ASN A 1 228 ? 51.720 -28.570 -31.748 1.00 37.66 228 ASN A CA 1
ATOM 1818 C C . ASN A 1 228 ? 50.669 -29.428 -31.033 1.00 37.66 228 ASN A C 1
ATOM 1820 O O . ASN A 1 228 ? 50.243 -29.173 -29.912 1.00 37.66 228 ASN A O 1
ATOM 1824 N N . LYS A 1 229 ? 50.267 -30.435 -31.799 1.00 44.12 229 LYS A N 1
ATOM 1825 C CA . LYS A 1 229 ? 49.485 -31.642 -31.544 1.00 44.12 229 LYS A CA 1
ATOM 1826 C C . LYS A 1 229 ? 49.787 -32.282 -30.175 1.00 44.12 229 LYS A C 1
ATOM 1828 O O . LYS A 1 229 ? 50.948 -32.526 -29.864 1.00 44.12 229 LYS A O 1
ATOM 1833 N N . GLY A 1 230 ? 48.745 -32.643 -29.418 1.00 32.19 230 GLY A N 1
ATOM 1834 C CA . GLY A 1 230 ? 48.883 -33.398 -28.165 1.00 32.19 230 GLY A CA 1
ATOM 1835 C C . GLY A 1 230 ? 47.558 -33.721 -27.461 1.00 32.19 230 GLY A C 1
ATOM 1836 O O . GLY A 1 230 ? 47.212 -33.074 -26.486 1.00 32.19 230 GLY A O 1
ATOM 1837 N N . ASN A 1 231 ? 46.835 -34.703 -28.007 1.00 36.53 231 ASN A N 1
ATOM 1838 C CA . ASN A 1 231 ? 45.740 -35.525 -27.461 1.00 36.53 231 ASN A CA 1
ATOM 1839 C C . ASN A 1 231 ? 45.215 -35.275 -26.027 1.00 36.53 231 ASN A C 1
ATOM 1841 O O . ASN A 1 231 ? 45.916 -35.512 -25.047 1.00 36.53 231 ASN A O 1
ATOM 1845 N N . ASN A 1 232 ? 43.893 -35.093 -25.921 1.00 38.88 232 ASN A N 1
ATOM 1846 C CA . ASN A 1 232 ? 43.053 -36.110 -25.275 1.00 38.88 232 ASN A CA 1
ATOM 1847 C C . ASN A 1 232 ? 41.605 -36.038 -25.785 1.00 38.88 232 ASN A C 1
ATOM 1849 O O . ASN A 1 232 ? 40.810 -35.195 -25.372 1.00 38.88 232 ASN A O 1
ATOM 1853 N N . ASP A 1 233 ? 41.287 -36.972 -26.679 1.00 37.97 233 ASP A N 1
ATOM 1854 C CA . ASP A 1 233 ? 39.933 -37.359 -27.051 1.00 37.97 233 ASP A CA 1
ATOM 1855 C C . ASP A 1 233 ? 39.169 -37.878 -25.826 1.00 37.97 233 ASP A C 1
ATOM 1857 O O . ASP A 1 233 ? 39.505 -38.916 -25.255 1.00 37.97 233 ASP A O 1
ATOM 1861 N N . LYS A 1 234 ? 38.065 -37.214 -25.485 1.00 38.00 234 LYS A N 1
ATOM 1862 C CA . LYS A 1 234 ? 36.851 -37.902 -25.033 1.00 38.00 234 LYS A CA 1
ATOM 1863 C C . LYS A 1 234 ? 35.660 -37.317 -25.772 1.00 38.00 234 LYS A C 1
ATOM 1865 O O . LYS A 1 234 ? 34.917 -36.485 -25.261 1.00 38.00 234 LYS A O 1
ATOM 1870 N N . SER A 1 235 ? 35.480 -37.805 -26.994 1.00 42.50 235 SER A N 1
ATOM 1871 C CA . SER A 1 235 ? 34.178 -37.840 -27.639 1.00 42.50 235 SER A CA 1
ATOM 1872 C C . SER A 1 235 ? 33.211 -38.651 -26.774 1.00 42.50 235 SER A C 1
ATOM 1874 O O . SER A 1 235 ? 33.495 -39.799 -26.432 1.00 42.50 235 SER A O 1
ATOM 1876 N N . ASN A 1 236 ? 32.042 -38.097 -26.484 1.00 38.75 236 ASN A N 1
ATOM 1877 C CA . ASN A 1 236 ? 30.818 -38.879 -26.597 1.00 38.75 236 ASN A CA 1
ATOM 1878 C C . ASN A 1 236 ? 29.672 -37.951 -26.974 1.00 38.75 236 ASN A C 1
ATOM 1880 O O . ASN A 1 236 ? 28.897 -37.467 -26.154 1.00 38.75 236 ASN A O 1
ATOM 1884 N N . ASP A 1 237 ? 29.614 -37.742 -28.280 1.00 47.66 237 ASP A N 1
ATOM 1885 C CA . ASP A 1 237 ? 28.405 -37.458 -29.019 1.00 47.66 237 ASP A CA 1
ATOM 1886 C C . ASP A 1 237 ? 27.373 -38.562 -28.712 1.00 47.66 237 ASP A C 1
ATOM 1888 O O . ASP A 1 237 ? 27.635 -39.754 -28.897 1.00 47.66 237 ASP A O 1
ATOM 1892 N N . LYS A 1 238 ? 26.192 -38.188 -28.218 1.00 41.78 238 LYS A N 1
ATOM 1893 C CA . LYS A 1 238 ? 25.018 -39.071 -28.189 1.00 41.78 238 LYS A CA 1
ATOM 1894 C C . LYS A 1 238 ? 23.820 -38.323 -28.760 1.00 41.78 238 LYS A C 1
ATOM 1896 O O . LYS A 1 238 ? 22.922 -37.888 -28.046 1.00 41.78 238 LYS A O 1
ATOM 1901 N N . LYS A 1 239 ? 23.785 -38.242 -30.090 1.00 44.31 239 LYS A N 1
ATOM 1902 C CA . LYS A 1 239 ? 22.533 -38.248 -30.854 1.00 44.31 239 LYS A CA 1
ATOM 1903 C C . LYS A 1 239 ? 22.154 -39.697 -31.176 1.00 44.31 239 LYS A C 1
ATOM 1905 O O . LYS A 1 239 ? 22.859 -40.374 -31.914 1.00 44.31 239 LYS A O 1
ATOM 1910 N N . ASN A 1 240 ? 21.007 -40.139 -30.669 1.00 43.75 240 ASN A N 1
ATOM 1911 C CA . ASN A 1 240 ? 20.203 -41.235 -31.225 1.00 43.75 240 ASN A CA 1
ATOM 1912 C C . ASN A 1 240 ? 18.742 -40.775 -31.086 1.00 43.75 240 ASN A C 1
ATOM 1914 O O . ASN A 1 240 ? 18.278 -40.566 -29.971 1.00 43.75 240 ASN A O 1
ATOM 1918 N N . LYS A 1 241 ? 18.130 -40.235 -32.145 1.00 39.34 241 LYS A N 1
ATOM 1919 C CA . LYS A 1 241 ? 17.258 -40.928 -33.115 1.00 39.34 241 LYS A CA 1
ATOM 1920 C C . LYS A 1 241 ? 16.109 -41.723 -32.481 1.00 39.34 241 LYS A C 1
ATOM 1922 O O . LYS A 1 241 ? 16.333 -42.734 -31.829 1.00 39.34 241 LYS A O 1
ATOM 1927 N N . ASP A 1 242 ? 14.905 -41.232 -32.781 1.00 46.19 242 ASP A N 1
ATOM 1928 C CA . ASP A 1 242 ? 13.627 -41.927 -32.955 1.00 46.19 242 ASP A CA 1
ATOM 1929 C C . ASP A 1 242 ? 13.244 -43.038 -31.976 1.00 46.19 242 ASP A C 1
ATOM 1931 O O . ASP A 1 242 ? 13.739 -44.160 -32.060 1.00 46.19 242 ASP A O 1
ATOM 1935 N N . ARG A 1 243 ? 12.189 -42.773 -31.190 1.00 41.62 243 ARG A N 1
ATOM 1936 C CA . ARG A 1 243 ? 11.092 -43.730 -30.973 1.00 41.62 243 ARG A CA 1
ATOM 1937 C C . ARG A 1 243 ? 9.870 -43.064 -30.336 1.00 41.62 243 ARG A C 1
ATOM 1939 O O . ARG A 1 243 ? 9.871 -42.734 -29.161 1.00 41.62 243 ARG A O 1
ATOM 1946 N N . GLY A 1 244 ? 8.803 -42.978 -31.129 1.00 36.41 244 GLY A N 1
ATOM 1947 C CA . GLY A 1 244 ? 7.478 -43.404 -30.682 1.00 36.41 244 GLY A CA 1
ATOM 1948 C C . GLY A 1 244 ? 6.619 -42.386 -29.939 1.00 36.41 244 GLY A C 1
ATOM 1949 O O . GLY A 1 244 ? 6.673 -42.263 -28.722 1.00 36.41 244 GLY A O 1
ATOM 1950 N N . LYS A 1 245 ? 5.679 -41.797 -30.687 1.00 41.09 245 LYS A N 1
ATOM 1951 C CA . LYS A 1 245 ? 4.349 -41.444 -30.179 1.00 41.09 245 LYS A CA 1
ATOM 1952 C C . LYS A 1 245 ? 3.786 -42.601 -29.341 1.00 41.09 245 LYS A C 1
ATOM 1954 O O . LYS A 1 245 ? 3.669 -43.710 -29.853 1.00 41.09 245 LYS A O 1
ATOM 1959 N N . SER A 1 246 ? 3.309 -42.319 -28.134 1.00 39.53 246 SER A N 1
ATOM 1960 C CA . SER A 1 246 ? 2.134 -43.015 -27.611 1.00 39.53 246 SER A CA 1
ATOM 1961 C C . SER A 1 246 ? 1.301 -42.057 -26.765 1.00 39.53 246 SER A C 1
ATOM 1963 O O . SER A 1 246 ? 1.629 -41.702 -25.640 1.00 39.53 246 SER A O 1
ATOM 1965 N N . ASN A 1 247 ? 0.201 -41.618 -27.375 1.00 40.00 247 ASN A N 1
ATOM 1966 C CA . ASN A 1 247 ? -1.007 -41.284 -26.647 1.00 40.00 247 ASN A CA 1
ATOM 1967 C C . ASN A 1 247 ? -1.502 -42.578 -25.998 1.00 40.00 247 ASN A C 1
ATOM 1969 O O . ASN A 1 247 ? -1.813 -43.527 -26.716 1.00 40.00 247 ASN A O 1
ATOM 1973 N N . HIS A 1 248 ? -1.670 -42.590 -24.682 1.00 40.12 248 HIS A N 1
ATOM 1974 C CA . HIS A 1 248 ? -2.669 -43.452 -24.067 1.00 40.12 248 HIS A CA 1
ATOM 1975 C C . HIS A 1 248 ? -3.688 -42.598 -23.329 1.00 40.12 248 HIS A C 1
ATOM 1977 O O . HIS A 1 248 ? -3.622 -42.360 -22.130 1.00 40.12 248 HIS A O 1
ATOM 1983 N N . SER A 1 249 ? -4.683 -42.180 -24.110 1.00 41.44 249 SER A N 1
ATOM 1984 C CA . SER A 1 249 ? -6.062 -42.241 -23.660 1.00 41.44 249 SER A CA 1
ATOM 1985 C C . SER A 1 249 ? -6.385 -43.692 -23.282 1.00 41.44 249 SER A C 1
ATOM 1987 O O . SER A 1 249 ? -6.337 -44.572 -24.147 1.00 41.44 249 SER A O 1
ATOM 1989 N N . SER A 1 250 ? -6.761 -43.956 -22.036 1.00 38.25 250 SER A N 1
ATOM 1990 C CA . SER A 1 250 ? -7.666 -45.064 -21.734 1.00 38.25 250 SER A CA 1
ATOM 1991 C C . SER A 1 250 ? -9.051 -44.466 -21.533 1.00 38.25 250 SER A C 1
ATOM 1993 O O . SER A 1 250 ? -9.342 -43.723 -20.598 1.00 38.25 250 SER A O 1
ATOM 1995 N N . GLY A 1 251 ? -9.875 -44.703 -22.549 1.00 38.59 2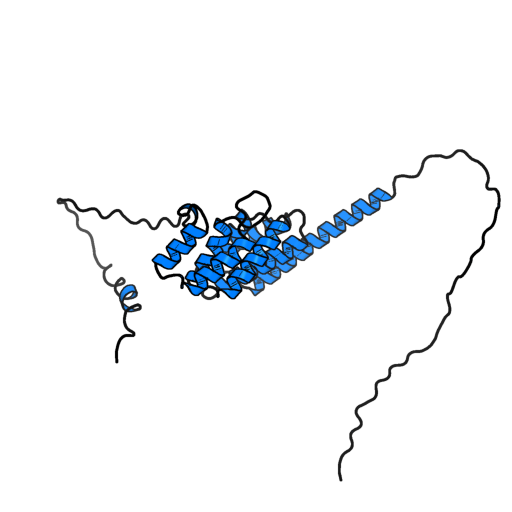51 GLY A N 1
ATOM 1996 C CA . GLY A 1 251 ? -11.227 -44.208 -22.648 1.00 38.59 251 GLY A CA 1
ATOM 1997 C C . GLY A 1 251 ? -12.145 -44.774 -21.573 1.00 38.59 251 GLY A C 1
ATOM 1998 O O . GLY A 1 251 ? -12.081 -45.932 -21.170 1.00 38.59 251 GLY A O 1
ATOM 1999 N N . LYS A 1 252 ? -13.076 -43.903 -21.206 1.00 38.66 252 LYS A N 1
ATOM 2000 C CA . LYS A 1 252 ? -14.380 -44.167 -20.614 1.00 38.66 252 LYS A CA 1
ATOM 2001 C C . LYS A 1 252 ? -15.093 -45.283 -21.402 1.00 38.66 252 LYS A C 1
ATOM 2003 O O . LYS A 1 252 ? -15.578 -45.038 -22.505 1.00 38.66 252 LYS A O 1
ATOM 2008 N N . ALA A 1 253 ? -15.192 -46.484 -20.837 1.00 44.06 253 ALA A N 1
ATOM 2009 C CA . ALA A 1 253 ? -16.096 -47.521 -21.329 1.00 44.06 253 ALA A CA 1
ATOM 2010 C C . ALA A 1 253 ? -17.398 -47.483 -20.518 1.00 44.06 253 ALA A C 1
ATOM 2012 O O . ALA A 1 253 ? -17.420 -47.732 -19.315 1.00 44.06 253 ALA A O 1
ATOM 2013 N N . LYS A 1 254 ? -18.490 -47.131 -21.203 1.00 42.75 254 LYS A N 1
ATOM 2014 C CA . LYS A 1 254 ? -19.868 -47.316 -20.741 1.00 42.75 254 LYS A CA 1
ATOM 2015 C C . LYS A 1 254 ? -20.154 -48.815 -20.601 1.00 42.75 254 LYS A C 1
ATOM 2017 O O . LYS A 1 254 ? -20.057 -49.533 -21.589 1.00 42.75 254 LYS A O 1
ATOM 2022 N N . GLY A 1 255 ? -20.628 -49.241 -19.434 1.00 42.97 255 GLY A N 1
ATOM 2023 C CA . GLY A 1 255 ? -21.431 -50.453 -19.270 1.00 42.97 255 GLY A CA 1
ATOM 2024 C C . GLY A 1 255 ? -22.825 -50.059 -18.788 1.00 42.97 255 GLY A C 1
ATOM 2025 O O . GLY A 1 255 ? -22.967 -49.557 -17.679 1.00 42.97 255 GLY A O 1
ATOM 2026 N N . LYS A 1 256 ? -23.839 -50.224 -19.644 1.00 49.97 256 LYS A N 1
ATOM 2027 C CA . LYS A 1 256 ? -25.262 -50.180 -19.277 1.00 49.97 256 LYS A CA 1
ATOM 2028 C C . LYS A 1 256 ? -25.717 -51.586 -18.861 1.00 49.97 256 LYS A C 1
ATOM 2030 O O . LYS A 1 256 ? -25.374 -52.538 -19.550 1.00 49.97 256 LYS A O 1
ATOM 2035 N N . ASN A 1 257 ? -26.573 -51.625 -17.840 1.00 39.94 257 ASN A N 1
ATOM 2036 C CA . ASN A 1 257 ? -27.657 -52.577 -17.550 1.00 39.94 257 ASN A CA 1
ATOM 2037 C C . ASN A 1 257 ? -27.374 -54.091 -17.585 1.00 39.94 257 ASN A C 1
ATOM 2039 O O . ASN A 1 257 ? -27.348 -54.695 -18.657 1.00 39.94 257 ASN A O 1
ATOM 2043 N N . LYS A 1 258 ? -27.458 -54.727 -16.414 1.00 36.97 258 LYS A N 1
ATOM 2044 C CA . LYS A 1 258 ? -28.641 -55.500 -15.990 1.00 36.97 258 LYS A CA 1
ATOM 2045 C C . LYS A 1 258 ? -28.608 -55.730 -14.486 1.00 36.97 258 LYS A C 1
ATOM 2047 O O . LYS A 1 258 ? -27.487 -55.901 -13.965 1.00 36.97 258 LYS A O 1
#

Foldseek 3Di:
DDDPDDPVVVVVPPPPDDDDDDDDDDDDDDDDDDPPPPPPDPPPVVDPDDVRVLVVCVVVVLDDPVLSVVCVVLQVVADDPDPPAHADSLLLVLLVVCCSVVLDPSVLSSLLRVLLRLLVVLPADNVLLSVLLVLLPDDPNSSVLSSLSSNLSSVLSVLQSVCPLSNVLSVVSNVCCVVVVDDDSVRNVVSSVVSSVVSNVVVVVVVVVVVVVVPPPDPDDDDDDDDDDDDDDDDDDDDDDDDDDDDDDPDDDDDDDD

Nearest PDB structures (foldseek):
  8i0w-assembly1_V  TM=3.469E-01  e=9.789E+00  Homo sapiens
  3j9u-assembly1_T  TM=2.677E-01  e=5.759E+00  Saccharomyces cerevisiae

Solvent-accessible surface area (backbone atoms only — not comparable to full-atom values): 16393 Å² total; per-residue (Å²): 132,91,86,96,80,73,70,74,61,68,72,65,71,76,82,84,85,92,74,83,75,92,82,89,83,90,83,89,84,90,75,92,73,76,78,79,70,81,68,95,67,66,78,59,78,78,40,97,46,70,66,57,45,53,52,49,35,42,73,74,66,65,35,53,77,66,58,46,56,51,46,59,65,56,45,60,80,38,54,38,94,54,99,80,60,59,38,56,69,60,55,51,47,63,44,49,55,36,34,64,68,66,51,34,53,74,69,50,38,55,55,34,52,53,24,45,40,54,11,39,78,33,54,35,61,58,69,59,52,44,57,39,48,64,66,56,55,95,49,101,54,24,38,60,46,42,49,52,48,33,51,45,48,27,62,28,17,76,55,20,70,82,23,65,49,49,53,52,50,38,52,49,53,45,52,42,35,76,73,64,74,55,79,54,70,68,55,53,52,52,50,49,52,49,42,45,48,52,31,46,51,52,51,51,50,55,51,52,52,55,59,58,66,69,68,79,80,82,89,82,85,92,77,91,76,84,88,81,90,79,86,81,88,78,85,77,85,82,87,78,82,88,82,79,91,75,88,77,82,82,75,91,77,89,82,80,88,134